Protein 7MS7 (pdb70)

Radius of gyration: 21.67 Å; Cα contacts (8 Å, |Δi|>4): 459; chains: 2; bounding box: 58×42×43 Å

Organism: Homo sapiens (NCBI:txid9606)

GO terms:
  GO:0101005 deubiquitinase activity (F, IDA)
  GO:0002841 negative regulation of T cell mediated immune response to tumor cell (P, IDA)
  GO:0005737 cytoplasm (C, IDA)
  GO:2000059 negative regulation of ubiquitin-dependent protein catabolic process (P, IDA)
  GO:0032435 negative regulation of proteasomal ubiquitin-dependent protein catabolic process (P, IDA)
  GO:0004843 cysteine-type deubiquitinase activity (F, IDA)
  GO:0043130 ubiquitin binding (F, IDA)
  GO:0004843 cysteine-type deubiquitinase activity (F, EXP)
  GO:0005634 nucleus (C, EXP)
  GO:0005764 lysosome (C, TAS)
  GO:0004197 cysteine-type endopeptidase activity (F, TAS)
  GO:0004843 cysteine-type deubiquitinase activity (F, TAS)
  GO:0005829 cytosol (C, TAS)
  GO:0016567 protein ubiquitination (P, TAS)
  GO:0016579 protein deubiquitination (P, TAS)
  GO:0005515 protein binding (F, IPI)
  GO:0032436 positive regulation of proteasomal ubiquitin-dependent protein catabolic process (P, IMP)
  GO:0071108 protein K48-linked deubiquitination (P, IMP)

Secondary structure (DSSP, 8-state):
--PBPTTTTT----SS-----SS----SSSS--SSEEEETTT--EEEPPBPTTS-B--SHHHHHHHHH---EEEETT--BTTB--EEETTTTEEEB-TTHHHHHHTTT--TT-/-PBPTTTTT-PPPSS-----SS----TTSS--SSEEEETTT--EEEPPB-TTS-B--SHHHHHHHHH---EEEETT---SS---EEETTTTEEEB-TTHHHHHHTTT-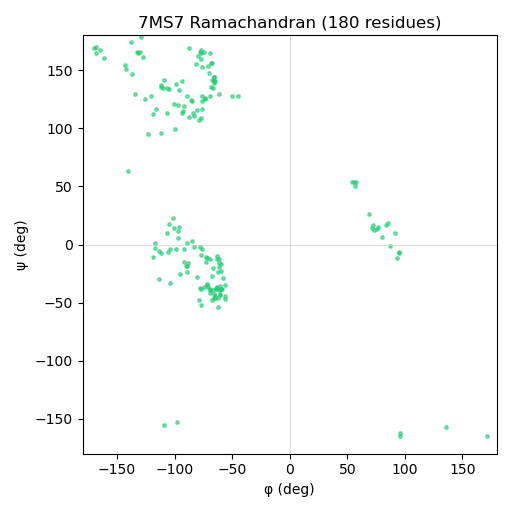-TTS--

B-factor: mean 22.74, std 9.09, range [11.48, 67.55]

Nearest PDB structures (foldseek):
  2g43-assembly1_A  TM=1.001E+00  e=5.289E-23  Homo sapiens
  7ms6-assembly1_A  TM=9.988E-01  e=3.320E-23  Homo sapiens
  3ihp-assembly2_B  TM=9.911E-01  e=6.626E-22  Homo sapiens
  6dxh-assembly1_A  TM=9.560E-01  e=4.751E-22  Homo sapiens
  2l80-assembly1_A  TM=8.294E-01  e=2.014E-14  Homo sapiens

Solvent-accessible surface area: 13090 Å² total; per-residue (Å²): 193,104,137,90,2,140,30,0,192,88,27,75,36,82,128,146,54,60,214,9,61,120,29,36,44,87,0,83,109,29,122,38,150,87,34,3,28,0,6,0,7,45,9,25,26,10,0,5,83,116,125,222,123,51,56,41,0,52,44,35,7,11,79,45,47,163,151,51,44,61,15,0,1,0,63,13,67,36,42,59,84,143,18,22,45,2,41,0,30,79,58,98,84,47,9,90,5,88,33,14,55,86,8,0,70,52,1,54,23,91,22,134,111,160,152,87,3,149,32,1,188,87,28,81,39,83,121,151,54,60,101,10,61,64,7,42,27,79,0,84,131,27,124,42,142,136,39,3,33,0,6,0,8,40,9,25,21,4,0,4,84,138,112,206,101,74,58,42,6,53,31,32,6,27,81,31,56,204,140,45,46,60,15,0,1,0,64,12,50,35,7,62,88,147,22,25,45,2,27,0,21,67,58,99,86,44,6,87,12,102,31,13,65,120,9,0,64,55,2,55,10,71,25,141,98,28,136

Foldseek 3Di:
DFAADPCQPPPAADPPAAQDDLADDAAPVDGHRAQWKQQLRHRHTHWDDQDPVRDTDDCGVVVVCVVPVSFKIFHRPQQAPVAGFIGGNVVGGTHDRPCVCVSVVSNVDRSPD/DAADPCQPVPAADPPAAQDDQADDAQPVDGDRAQWKQQLRHRHIHWFCQDPVRDGDPHGVVVVCVVPVRFKIFGAPQQAQVATFIGGRVVRDTHDRPCVCVSNVSNVDDSHRHD

InterPro domains:
  IPR001394 Peptidase C19, ubiquitin carboxyl-terminal hydrolase [PF00443] (326-853)
  IPR001607 Zinc finger, UBP-type [PF02148] (199-271)
  IPR001607 Zinc finger, UBP-type [PS50271] (175-283)
  IPR001607 Zinc finger, UBP-type [SM00290] (198-253)
  IPR009060 UBA-like superfamily [SSF46934] (710-767)
  IPR013083 Zinc finger, RING/FYVE/PHD-type [G3DSA:3.30.40.10] (1-109)
  IPR013083 Zinc finger, RING/FYVE/PHD-type [G3DSA:3.30.40.10] (110-156)
  IPR013083 Zinc finger, RING/FYVE/PHD-type [G3DSA:3.30.40.10] (163-270)
  IPR015940 Ubiquitin-associated domain [PF00627] (656-691)
  IPR015940 Ubiquitin-associated domain [PF00627] (724-759)
  IPR015940 Ubiquitin-associated domain [PS50030] (654-695)
  IPR015940 Ubiquitin-associated domain [PS50030] (722-762)
  IPR015940 Ubiquitin-associated domain [SM00165] (656-694)
  IPR015940 Ubiquitin-associated domain [SM00165] (724-761)
  IPR016652 Ubiquitinyl hydrolase [PIRSF016308] (16-856)
  IPR018200 Ubiquitin specific protease, conserved site [PS00972] (327-342)
  IPR018200 Ubiquitin specific protease, conserved site [PS00973] (801-819)
  IPR028889 Ubiquitin specific protease UPS, catalytic domain [PS50235] (326-856)
  IPR038765 Papain-like cysteine peptidase superfamily [SSF54001] (322-856)
  IPR041432 Ubiquitinyl hydrolase, variant UBP zinc finger [PF17807] (16-79)

Structure (mmCIF, N/CA/C/O backbone):
data_7MS7
#
_entry.id   7MS7
#
_cell.length_a   61.556
_cell.length_b   84.870
_cell.length_c   59.542
_cell.angle_alpha   90.000
_cell.angle_beta   98.860
_cell.angle_gamma   90.000
#
_symmetry.space_group_name_H-M   'C 1 2 1'
#
loop_
_entity.id
_entity.type
_entity.pdbx_description
1 polymer 'Ubiquitin carboxyl-terminal hydrolase 5'
2 non-polymer 'ZINC ION'
3 non-polymer N-{5-[4-(4-chlorophenyl)piperidine-1-sulfonyl]pyridine-2-carbonyl}glycine
4 non-polymer 1,2-ETHANEDIOL
5 non-polymer 'ACETATE ION'
6 water water
#
loop_
_atom_site.group_PDB
_atom_site.id
_atom_site.type_symbol
_atom_site.label_atom_id
_atom_site.label_alt_id
_atom_site.label_comp_id
_atom_site.label_asym_id
_atom_site.label_entity_id
_atom_site.label_seq_id
_atom_site.pdbx_PDB_ins_code
_atom_site.Cartn_x
_atom_site.Cartn_y
_atom_site.Cartn_z
_atom_site.occupancy
_atom_site.B_iso_or_equiv
_atom_site.auth_seq_id
_atom_site.auth_comp_id
_atom_site.auth_asym_id
_atom_site.auth_atom_id
_atom_site.pdbx_PDB_model_num
ATOM 1 N N . VAL A 1 4 ? 19.167 28.882 -19.896 1.00 42.89 173 VAL A N 1
ATOM 2 C CA . VAL A 1 4 ? 18.897 28.472 -18.468 1.00 38.14 173 VAL A CA 1
ATOM 3 C C . VAL A 1 4 ? 19.956 29.113 -17.552 1.00 30.39 173 VAL A C 1
ATOM 4 O O . VAL A 1 4 ? 21.144 29.069 -17.833 1.00 33.26 173 VAL A O 1
ATOM 8 N N A ARG A 1 5 ? 19.503 29.629 -16.416 0.50 25.36 174 ARG A N 1
ATOM 9 N N B ARG A 1 5 ? 19.502 29.726 -16.462 0.50 28.06 174 ARG A N 1
ATOM 10 C CA A ARG A 1 5 ? 20.352 30.453 -15.527 0.50 21.14 174 ARG A CA 1
ATOM 11 C CA B ARG A 1 5 ? 20.394 30.476 -15.544 0.50 24.58 174 ARG A CA 1
ATOM 12 C C A ARG A 1 5 ? 20.649 29.703 -14.230 0.50 21.30 174 ARG A C 1
ATOM 13 C C B ARG A 1 5 ? 20.707 29.632 -14.320 0.50 23.34 174 ARG A C 1
ATOM 14 O O A ARG A 1 5 ? 19.775 28.967 -13.706 0.50 21.77 174 ARG A O 1
ATOM 15 O O B ARG A 1 5 ? 19.888 28.788 -13.949 0.50 25.04 174 ARG A O 1
ATOM 30 N N . GLN A 1 6 ? 21.830 29.904 -13.689 1.00 19.40 175 GLN A N 1
ATOM 31 C CA . GLN A 1 6 ? 22.275 29.223 -12.502 1.00 20.07 175 GLN A CA 1
ATOM 32 C C . GLN A 1 6 ? 21.680 29.867 -11.258 1.00 18.51 175 GLN A C 1
ATOM 33 O O . GLN A 1 6 ? 21.359 31.074 -11.258 1.00 18.83 175 GLN A O 1
ATOM 39 N N . VAL A 1 7 ? 21.520 29.084 -10.212 1.00 19.04 176 VAL A N 1
ATOM 40 C CA . VAL A 1 7 ? 21.035 29.547 -8.917 1.00 19.03 176 VAL A CA 1
ATOM 41 C C . VAL A 1 7 ? 22.024 30.588 -8.373 1.00 17.83 176 VAL A C 1
ATOM 42 O O . VAL A 1 7 ? 23.254 30.330 -8.247 1.00 18.47 176 VAL A O 1
ATOM 46 N N . SER A 1 8 ? 21.519 31.763 -7.958 1.00 17.27 177 SER A N 1
ATOM 47 C CA . SER A 1 8 ? 22.370 32.745 -7.259 1.00 17.61 177 SER A CA 1
ATOM 48 C C . SER A 1 8 ? 22.831 32.214 -5.911 1.00 18.37 177 SER A C 1
ATOM 49 O O . SER A 1 8 ? 21.982 31.741 -5.162 1.00 18.42 177 SER A O 1
ATOM 52 N N . LYS A 1 9 ? 24.085 32.456 -5.561 1.00 18.60 178 LYS A N 1
ATOM 53 C CA . LYS A 1 9 ? 24.582 32.155 -4.220 1.00 19.76 178 LYS A CA 1
ATOM 54 C C . LYS A 1 9 ? 23.828 32.945 -3.149 1.00 19.63 178 LYS A C 1
ATOM 55 O O . LYS A 1 9 ? 23.889 32.580 -1.967 1.00 21.88 178 LYS A O 1
ATOM 61 N N . HIS A 1 10 ? 23.139 34.040 -3.524 1.00 18.52 179 HIS A N 1
ATOM 62 C CA . HIS A 1 10 ? 22.477 34.944 -2.554 1.00 19.65 179 HIS A CA 1
ATOM 63 C C . HIS A 1 10 ? 21.039 34.522 -2.312 1.00 19.66 179 HIS A C 1
ATOM 64 O O . HIS A 1 10 ? 20.415 35.071 -1.394 1.00 22.18 179 HIS A O 1
ATOM 71 N N . ALA A 1 11 ? 20.458 33.668 -3.143 1.00 19.84 180 ALA A N 1
ATOM 72 C CA . ALA A 1 11 ? 18.983 33.516 -3.208 1.00 21.87 180 ALA A CA 1
ATOM 73 C C . ALA A 1 11 ? 18.447 32.942 -1.894 1.00 23.84 180 ALA A C 1
ATOM 74 O O . ALA A 1 11 ? 17.458 33.462 -1.387 1.00 26.76 180 ALA A O 1
ATOM 76 N N . PHE A 1 12 ? 19.071 31.898 -1.348 1.00 23.79 181 PHE A N 1
ATOM 77 C CA . PHE A 1 12 ? 18.487 31.208 -0.171 1.00 26.94 181 PHE A CA 1
ATOM 78 C C . PHE A 1 12 ? 18.454 32.162 1.021 1.00 26.86 181 PHE A C 1
ATOM 79 O O . PHE A 1 12 ? 17.389 32.225 1.680 1.00 33.22 181 PHE A O 1
ATOM 87 N N . SER A 1 13 ? 19.535 32.888 1.284 1.00 25.11 182 SER A N 1
ATOM 88 C CA . SER A 1 13 ? 19.724 33.604 2.561 1.00 27.45 182 SER A CA 1
ATOM 89 C C . SER A 1 13 ? 19.537 35.110 2.379 1.00 26.14 182 SER A C 1
ATOM 90 O O . SER A 1 13 ? 19.799 35.851 3.317 1.00 27.57 182 SER A O 1
ATOM 93 N N . LEU A 1 14 ? 19.054 35.555 1.220 1.00 24.06 183 LEU A N 1
ATOM 94 C CA . LEU A 1 14 ? 18.874 37.008 0.981 1.00 21.97 183 LEU A CA 1
ATOM 95 C C . LEU A 1 14 ? 18.102 37.659 2.134 1.00 22.64 183 LEU A C 1
ATOM 96 O O . LEU A 1 14 ? 16.996 37.201 2.445 1.00 25.74 183 LEU A O 1
ATOM 101 N N . LYS A 1 15 ? 18.676 38.721 2.670 1.00 24.92 184 LYS A N 1
ATOM 102 C CA . LYS A 1 15 ? 18.035 39.539 3.729 1.00 28.29 184 LYS A CA 1
ATOM 103 C C . LYS A 1 15 ? 17.273 40.664 3.020 1.00 25.47 184 LYS A C 1
ATOM 104 O O . LYS A 1 15 ? 17.797 41.343 2.128 1.00 35.22 184 LYS A O 1
ATOM 106 N N . GLN A 1 16 ? 15.973 40.671 3.237 1.00 19.58 185 GLN A N 1
ATOM 107 C CA . GLN A 1 16 ? 15.113 41.765 2.736 1.00 17.16 185 GLN A CA 1
ATOM 108 C C . GLN A 1 16 ? 14.752 42.648 3.919 1.00 18.04 185 GLN A C 1
ATOM 109 O O . GLN A 1 16 ? 14.461 42.111 5.032 1.00 21.45 185 GLN A O 1
ATOM 115 N N . LEU A 1 17 ? 14.864 43.937 3.726 1.00 16.31 186 LEU A N 1
ATOM 116 C CA . LEU A 1 17 ? 14.706 44.938 4.824 1.00 14.73 186 LEU A CA 1
ATOM 117 C C . LEU A 1 17 ? 13.250 45.001 5.265 1.00 16.13 186 LEU A C 1
ATOM 118 O O . LEU A 1 17 ? 12.326 44.802 4.465 1.00 17.97 186 LEU A O 1
ATOM 123 N N . ASP A 1 18 ? 13.030 45.265 6.538 1.00 16.70 187 ASP A N 1
ATOM 124 C CA . ASP A 1 18 ? 11.669 45.489 7.042 1.00 16.71 187 ASP A CA 1
ATOM 125 C C . ASP A 1 18 ? 11.076 46.820 6.514 1.00 16.58 187 ASP A C 1
ATOM 126 O O . ASP A 1 18 ? 11.729 47.669 5.900 1.00 16.20 187 ASP A O 1
ATOM 131 N N . ASN A 1 19 ? 9.769 46.935 6.665 1.00 15.58 188 ASN A N 1
ATOM 132 C CA . ASN A 1 19 ? 8.920 48.051 6.222 1.00 15.77 188 ASN A CA 1
ATOM 133 C C . ASN A 1 19 ? 9.048 48.297 4.715 1.00 16.72 188 ASN A C 1
ATOM 134 O O . ASN A 1 19 ? 9.184 49.442 4.313 1.00 18.20 188 ASN A O 1
ATOM 139 N N . PRO A 1 20 ? 8.918 47.242 3.884 1.00 17.01 189 PRO A N 1
ATOM 140 C CA . PRO A 1 20 ? 8.970 47.435 2.427 1.00 17.58 189 PRO A CA 1
ATOM 141 C C . PRO A 1 20 ? 7.755 48.211 1.927 1.00 19.28 189 PRO A C 1
ATOM 142 O O . PRO A 1 20 ? 6.661 48.192 2.510 1.00 19.28 189 PRO A O 1
ATOM 146 N N . ALA A 1 21 ? 7.954 48.848 0.771 1.00 19.31 190 ALA A N 1
ATOM 147 C CA . ALA A 1 21 ? 6.869 49.474 0.003 1.00 19.90 190 ALA A CA 1
ATOM 148 C C . ALA A 1 21 ? 6.003 48.372 -0.611 1.00 17.75 190 ALA A C 1
ATO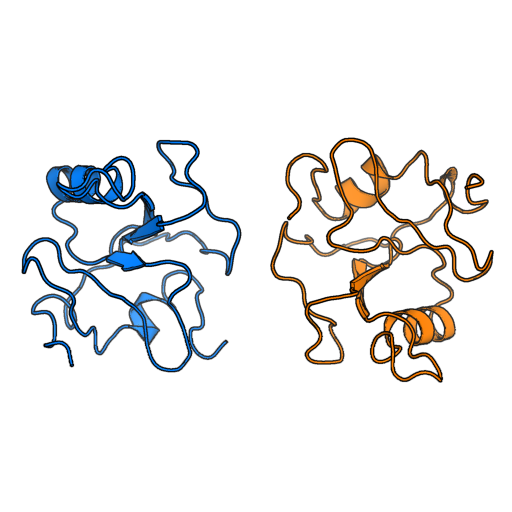M 149 O O . ALA A 1 21 ? 6.461 47.239 -0.865 1.00 19.64 190 ALA A O 1
ATOM 151 N N . ARG A 1 22 ? 4.734 48.720 -0.855 1.00 19.44 191 ARG A N 1
ATOM 152 C CA . ARG A 1 22 ? 3.875 47.934 -1.742 1.00 20.15 191 ARG A CA 1
ATOM 153 C C . ARG A 1 22 ? 4.173 48.386 -3.167 1.00 18.76 191 ARG A C 1
ATOM 154 O O . ARG A 1 22 ? 3.907 49.532 -3.526 1.00 20.85 191 ARG A O 1
ATOM 162 N N . ILE A 1 23 ? 4.803 47.511 -3.930 1.00 16.60 192 ILE A N 1
ATOM 163 C CA . ILE A 1 23 ? 5.244 47.792 -5.325 1.00 16.28 192 ILE A CA 1
ATOM 164 C C . ILE A 1 23 ? 4.053 47.509 -6.226 1.00 16.46 192 ILE A C 1
ATOM 165 O O . ILE A 1 23 ? 3.540 46.367 -6.232 1.00 17.47 192 ILE A O 1
ATOM 170 N N . PRO A 1 24 ? 3.618 48.500 -7.039 1.00 17.29 193 PRO A N 1
ATOM 171 C CA . PRO A 1 24 ? 2.434 48.259 -7.873 1.00 18.30 193 PRO A CA 1
ATOM 172 C C . PRO A 1 24 ? 2.741 47.393 -9.087 1.00 19.15 193 PRO A C 1
ATOM 173 O O . PRO A 1 24 ? 3.906 47.096 -9.404 1.00 17.28 193 PRO A O 1
ATOM 177 N N . PRO A 1 25 ? 1.699 46.891 -9.782 1.00 19.34 194 PRO A N 1
ATOM 178 C CA . PRO A 1 25 ? 1.897 46.036 -10.946 1.00 20.69 194 PRO A CA 1
ATOM 179 C C . PRO A 1 25 ? 2.327 46.744 -12.230 1.00 19.41 194 PRO A C 1
ATOM 180 O O . PRO A 1 25 ? 2.626 46.104 -13.225 1.00 22.50 194 PRO A O 1
ATOM 184 N N . CYS A 1 26 ? 2.399 48.054 -12.199 1.00 20.12 195 CYS A N 1
ATOM 185 C CA . CYS A 1 26 ? 2.715 48.885 -13.362 1.00 21.62 195 CYS A CA 1
ATOM 186 C C . CYS A 1 26 ? 2.947 50.322 -12.932 1.00 16.73 195 CYS A C 1
ATOM 187 O O . CYS A 1 26 ? 2.611 50.638 -11.787 1.00 19.88 195 CYS A O 1
ATOM 190 N N . GLY A 1 27 ? 3.457 51.151 -13.838 1.00 18.70 196 GLY A N 1
ATOM 191 C CA . GLY A 1 27 ? 3.454 52.607 -13.655 1.00 18.64 196 GLY A CA 1
ATOM 192 C C . GLY A 1 27 ? 4.671 53.228 -12.990 1.00 19.56 196 GLY A C 1
ATOM 193 O O . GLY A 1 27 ? 4.605 54.375 -12.566 1.00 22.46 196 GLY A O 1
ATOM 194 N N . TRP A 1 28 ? 5.723 52.453 -12.814 1.00 20.37 197 TRP A N 1
ATOM 195 C CA . TRP A 1 28 ? 6.889 52.847 -12.007 1.00 18.81 197 TRP A CA 1
ATOM 196 C C . TRP A 1 28 ? 7.693 53.911 -12.723 1.00 18.21 197 TRP A C 1
ATOM 197 O O . TRP A 1 28 ? 7.633 54.053 -13.968 1.00 19.56 197 TRP A O 1
ATOM 208 N N A LYS A 1 29 ? 8.540 54.538 -11.935 0.50 18.61 198 LYS A N 1
ATOM 209 N N B LYS A 1 29 ? 8.513 54.610 -11.968 0.50 19.33 198 LYS A N 1
ATOM 210 C CA A LYS A 1 29 ? 9.527 55.526 -12.400 0.50 18.07 198 LYS A CA 1
ATOM 211 C CA B LYS A 1 29 ? 9.581 55.440 -12.558 0.50 18.87 198 LYS A CA 1
ATOM 212 C C A LYS A 1 29 ? 10.859 55.239 -11.683 0.50 17.69 198 LYS A C 1
ATOM 213 C C B LYS A 1 29 ? 10.853 55.204 -11.733 0.50 18.20 198 LYS A C 1
ATOM 214 O O A LYS A 1 29 ? 10.833 54.892 -10.482 0.50 18.44 198 LYS A O 1
ATOM 215 O O B LYS A 1 29 ? 10.778 54.845 -10.541 0.50 18.84 198 LYS A O 1
ATOM 226 N N . CYS A 1 30 ? 11.997 55.473 -12.351 1.00 17.13 199 CYS A N 1
ATOM 227 C CA . CYS A 1 30 ? 13.278 55.533 -11.641 1.00 17.72 199 CYS A CA 1
ATOM 228 C C . CYS A 1 30 ? 13.215 56.579 -10.529 1.00 18.10 199 CYS A C 1
ATOM 229 O O . CYS A 1 30 ? 12.673 57.688 -10.853 1.00 20.67 199 CYS A O 1
ATOM 232 N N . SER A 1 31 ? 13.637 56.279 -9.313 1.00 16.79 200 SER A N 1
ATOM 233 C CA . SER A 1 31 ? 13.522 57.302 -8.238 1.00 19.18 200 SER A CA 1
ATOM 234 C C . SER A 1 31 ? 14.554 58.408 -8.459 1.00 23.38 200 SER A C 1
ATOM 235 O O . SER A 1 31 ? 14.389 59.474 -7.815 1.00 25.75 200 SER A O 1
ATOM 238 N N . LYS A 1 32 ? 15.514 58.242 -9.364 1.00 21.19 201 LYS A N 1
ATOM 239 C CA . LYS A 1 32 ? 16.578 59.260 -9.596 1.00 22.13 201 LYS A CA 1
ATOM 240 C C . LYS A 1 32 ? 16.508 59.958 -10.947 1.00 22.30 201 LYS A C 1
ATOM 241 O O . LYS A 1 32 ? 17.340 60.908 -11.202 1.00 27.24 201 LYS A O 1
ATOM 245 N N . CYS A 1 33 ? 15.660 59.563 -11.872 1.00 20.44 202 CYS A N 1
ATOM 246 C CA . CYS A 1 33 ? 15.511 60.223 -13.192 1.00 21.11 202 CYS A CA 1
ATOM 247 C C . CYS A 1 33 ? 14.113 59.970 -13.772 1.00 23.38 202 CYS A C 1
ATOM 248 O O . CYS A 1 33 ? 13.303 59.351 -13.135 1.00 24.49 202 CYS A O 1
ATOM 251 N N A ASP A 1 34 ? 13.822 60.436 -14.973 0.50 24.13 203 ASP A N 1
ATOM 252 N N B ASP A 1 34 ? 13.886 60.438 -14.993 0.50 23.99 203 ASP A N 1
ATOM 253 C CA A ASP A 1 34 ? 12.425 60.366 -15.475 0.50 25.93 203 ASP A CA 1
ATOM 254 C CA B ASP A 1 34 ? 12.547 60.442 -15.635 0.50 25.86 203 ASP A CA 1
ATOM 255 C C A ASP A 1 34 ? 12.234 59.092 -16.316 0.50 25.64 203 ASP A C 1
ATOM 256 C C B ASP A 1 34 ? 12.193 59.058 -16.183 0.50 26.14 203 ASP A C 1
ATOM 257 O O A ASP A 1 34 ? 11.199 58.949 -16.990 0.50 24.43 203 ASP A O 1
ATOM 258 O O B ASP A 1 34 ? 11.032 58.861 -16.549 0.50 26.29 203 ASP A O 1
ATOM 267 N N . MET A 1 35 ? 13.134 58.111 -16.223 1.00 23.63 204 MET A N 1
ATOM 268 C CA . MET A 1 35 ? 12.886 56.849 -16.944 1.00 22.43 204 MET A CA 1
ATOM 269 C C . MET A 1 35 ? 11.667 56.091 -16.401 1.00 20.80 204 MET A C 1
ATOM 270 O O . MET A 1 35 ? 11.510 55.920 -15.185 1.00 20.34 204 MET A O 1
ATOM 275 N N . ARG A 1 36 ? 10.842 55.629 -17.333 1.00 20.38 205 ARG A N 1
ATOM 276 C CA . ARG A 1 36 ? 9.608 54.847 -17.026 1.00 22.55 205 ARG A CA 1
ATOM 277 C C . ARG A 1 36 ? 9.690 53.442 -17.611 1.00 22.99 205 ARG A C 1
ATOM 278 O O . ARG A 1 36 ? 8.694 52.685 -17.524 1.00 26.54 205 ARG A O 1
ATOM 286 N N . GLU A 1 37 ? 10.794 53.107 -18.261 1.00 21.77 206 GLU A N 1
ATOM 287 C CA . GLU A 1 37 ? 11.069 51.769 -18.796 1.00 20.18 206 GLU A CA 1
ATOM 288 C C . GLU A 1 37 ? 12.467 51.340 -18.332 1.00 18.84 206 GLU A C 1
ATOM 289 O O . GLU A 1 37 ? 13.235 52.194 -17.832 1.00 19.47 206 GLU A O 1
ATOM 292 N N . ASN A 1 38 ? 12.739 50.058 -18.474 1.00 17.96 207 ASN A N 1
ATOM 293 C CA . ASN A 1 38 ? 14.064 49.477 -18.105 1.00 17.73 207 ASN A CA 1
ATOM 294 C C . ASN A 1 38 ? 14.403 49.780 -16.643 1.00 16.27 207 ASN A C 1
ATOM 295 O O . ASN A 1 38 ? 15.457 50.339 -16.302 1.00 16.69 207 ASN A O 1
ATOM 300 N N . LEU A 1 39 ? 13.460 49.404 -15.796 1.00 15.29 208 LEU A N 1
ATOM 301 C CA . LEU A 1 39 ? 13.534 49.660 -14.335 1.00 14.63 208 LEU A CA 1
ATOM 302 C C . LEU A 1 39 ? 13.698 48.378 -13.563 1.00 15.69 208 LEU A C 1
ATOM 303 O O . LEU A 1 39 ? 13.120 47.325 -13.919 1.00 15.90 208 LEU A O 1
ATOM 308 N N . TRP A 1 40 ? 14.576 48.425 -12.571 1.00 13.65 209 TRP A N 1
ATOM 309 C CA . TRP A 1 40 ? 15.009 47.269 -11.776 1.00 12.27 209 TRP A CA 1
ATOM 310 C C . TRP A 1 40 ? 14.685 47.500 -10.297 1.00 13.25 209 TRP A C 1
ATOM 311 O O . TRP A 1 40 ? 15.023 48.568 -9.742 1.00 13.41 209 TRP A O 1
ATOM 322 N N . LEU A 1 41 ? 14.004 46.505 -9.736 1.00 12.17 210 LEU A N 1
ATOM 323 C CA . LEU A 1 41 ? 13.627 46.461 -8.326 1.00 12.47 210 LEU A CA 1
ATOM 324 C C . LEU A 1 41 ? 14.689 45.720 -7.554 1.00 13.15 210 LEU A C 1
ATOM 325 O O . LEU A 1 41 ? 14.883 44.514 -7.772 1.00 13.56 210 LEU A O 1
ATOM 330 N N . ASN A 1 42 ? 15.383 46.411 -6.648 1.00 13.48 211 ASN A N 1
ATOM 331 C CA . ASN A 1 42 ? 16.383 45.721 -5.826 1.00 13.69 211 ASN A CA 1
ATOM 332 C C . ASN A 1 42 ? 15.642 44.872 -4.777 1.00 13.37 211 ASN A C 1
ATOM 333 O O . ASN A 1 42 ? 14.801 45.420 -4.035 1.00 14.00 211 ASN A O 1
ATOM 338 N N . LEU A 1 43 ? 15.910 43.587 -4.713 1.00 13.30 212 LEU A N 1
ATOM 339 C CA . LEU A 1 43 ? 15.133 42.689 -3.827 1.00 13.83 212 LEU A CA 1
ATOM 340 C C . LEU A 1 43 ? 15.472 42.906 -2.366 1.00 15.74 212 LEU A C 1
ATOM 341 O O . LEU A 1 43 ? 14.698 42.410 -1.548 1.00 15.84 212 LEU A O 1
ATOM 346 N N . THR A 1 44 ? 16.570 43.592 -2.035 1.00 13.74 213 THR A N 1
ATOM 347 C CA . THR A 1 44 ? 16.832 43.867 -0.606 1.00 14.62 213 THR A CA 1
ATOM 348 C C . THR A 1 44 ? 15.957 45.000 -0.122 1.00 15.37 213 THR A C 1
ATOM 349 O O . THR A 1 44 ? 15.365 44.857 0.964 1.00 16.45 213 THR A O 1
ATOM 353 N N . ASP A 1 45 ? 15.949 46.125 -0.797 1.00 14.57 214 ASP A N 1
ATOM 354 C CA . ASP A 1 45 ? 15.389 47.390 -0.247 1.00 15.42 214 ASP A CA 1
ATOM 355 C C . ASP A 1 45 ? 14.188 47.921 -1.041 1.00 15.51 214 ASP A C 1
ATOM 356 O O . ASP A 1 45 ? 13.605 48.928 -0.597 1.00 18.01 214 ASP A O 1
ATOM 361 N N . GLY A 1 46 ? 13.803 47.289 -2.136 1.00 15.10 215 GLY A N 1
ATOM 362 C CA . GLY A 1 46 ? 12.626 47.696 -2.897 1.00 15.37 215 GLY A CA 1
ATOM 363 C C . GLY A 1 46 ? 12.875 48.995 -3.652 1.00 14.43 215 GLY A C 1
ATOM 364 O O . GLY A 1 46 ? 11.913 49.556 -4.189 1.00 16.58 215 GLY A O 1
ATOM 365 N N . SER A 1 47 ? 14.136 49.420 -3.829 1.00 14.07 216 SER A N 1
ATOM 366 C CA . SER A 1 47 ? 14.440 50.601 -4.665 1.00 14.16 216 SER A CA 1
ATOM 367 C C . SER A 1 47 ? 14.080 50.270 -6.117 1.00 13.77 216 SER A C 1
ATOM 368 O O . SER A 1 47 ? 14.305 49.126 -6.519 1.00 14.81 216 SER A O 1
ATOM 371 N N . ILE A 1 48 ? 13.577 51.256 -6.871 1.00 13.63 217 ILE A N 1
ATOM 372 C CA . ILE A 1 48 ? 13.241 51.123 -8.297 1.00 13.45 217 ILE A CA 1
ATOM 373 C C . ILE A 1 48 ? 14.122 52.112 -9.025 1.00 14.02 217 ILE A C 1
ATOM 374 O O . ILE A 1 48 ? 13.978 53.336 -8.853 1.00 14.39 217 ILE A O 1
ATOM 379 N N . LEU A 1 49 ? 15.063 51.598 -9.816 1.00 13.47 218 LEU A N 1
ATOM 380 C CA . LEU A 1 49 ? 16.118 52.415 -10.437 1.00 12.98 218 LEU A CA 1
ATOM 381 C C . LEU A 1 49 ? 16.395 51.900 -11.827 1.00 13.11 218 LEU A C 1
ATOM 382 O O . LEU A 1 49 ? 16.266 50.698 -12.112 1.00 13.80 218 LEU A O 1
ATOM 387 N N . CYS A 1 50 ? 16.817 52.779 -12.701 1.00 13.95 219 CYS A N 1
ATOM 388 C CA . CYS A 1 50 ? 16.979 52.389 -14.094 1.00 15.24 219 CYS A CA 1
ATOM 389 C C . CYS A 1 50 ? 18.246 51.556 -14.375 1.00 15.12 219 CYS A C 1
ATOM 390 O O . CYS A 1 50 ? 19.237 51.590 -13.652 1.00 14.26 219 CYS A O 1
ATOM 393 N N . GLY A 1 51 ? 18.156 50.867 -15.492 1.00 14.85 220 GLY A N 1
ATOM 394 C CA . GLY A 1 51 ? 19.183 49.956 -15.970 1.00 15.40 220 GLY A CA 1
ATOM 395 C C . GLY A 1 51 ? 20.419 50.631 -16.509 1.00 14.95 220 GLY A C 1
ATOM 396 O O . GLY A 1 51 ? 20.503 51.879 -16.696 1.00 16.15 220 GLY A O 1
ATOM 397 N N A ARG A 1 52 ? 21.449 49.837 -16.700 0.50 16.13 221 ARG A N 1
ATOM 398 N N B ARG A 1 52 ? 21.445 49.826 -16.732 0.50 18.08 221 ARG A N 1
ATOM 399 C CA A ARG A 1 52 ? 22.763 50.403 -17.051 0.50 15.81 221 ARG A CA 1
ATOM 400 C CA B ARG A 1 52 ? 22.783 50.374 -17.039 0.50 18.82 221 ARG A CA 1
ATOM 401 C C A ARG A 1 52 ? 22.812 50.825 -18.528 0.50 15.42 221 ARG A C 1
ATOM 402 C C B ARG A 1 52 ? 22.850 50.783 -18.520 0.50 17.16 221 ARG A C 1
ATOM 403 O O A ARG A 1 52 ? 22.001 50.387 -19.381 0.50 16.06 221 ARG A O 1
ATOM 404 O O B ARG A 1 52 ? 22.037 50.334 -19.360 0.50 18.17 221 ARG A O 1
ATOM 419 N N . ARG A 1 53 ? 23.769 51.707 -18.769 1.00 16.94 222 ARG A N 1
ATOM 420 C CA . ARG A 1 53 ? 24.147 52.116 -20.125 1.00 16.90 222 ARG A CA 1
ATOM 421 C C . ARG A 1 53 ? 25.122 51.060 -20.629 1.00 15.38 222 ARG A C 1
ATOM 422 O O . ARG A 1 53 ? 26.198 50.920 -20.060 1.00 15.39 222 ARG A O 1
ATOM 430 N N . TYR A 1 54 ? 24.785 50.323 -21.683 1.00 14.14 223 TYR A N 1
ATOM 431 C CA . TYR A 1 54 ? 25.692 49.357 -22.342 1.00 14.43 223 TYR A CA 1
ATOM 432 C C . TYR A 1 54 ? 26.687 50.122 -23.220 1.00 15.08 223 TYR A C 1
ATOM 433 O O . TYR A 1 54 ? 26.463 51.306 -23.576 1.00 15.46 223 TYR A O 1
ATOM 442 N N . PHE A 1 55 ? 27.738 49.410 -23.613 1.00 15.85 224 PHE A N 1
ATOM 443 C CA . PHE A 1 55 ? 28.826 50.072 -24.365 1.00 15.43 224 PHE A CA 1
ATOM 444 C C . PHE A 1 55 ? 28.391 50.414 -25.787 1.00 17.10 224 PHE A C 1
ATOM 445 O O . PHE A 1 55 ? 29.029 51.284 -26.392 1.00 20.80 224 PHE A O 1
ATOM 453 N N . ASP A 1 56 ? 27.265 49.912 -26.281 1.00 16.00 225 ASP A N 1
ATOM 454 C CA . ASP A 1 56 ? 26.676 50.317 -27.578 1.00 17.21 225 ASP A CA 1
ATOM 455 C C . ASP A 1 56 ? 25.833 51.592 -27.437 1.00 18.97 225 ASP A C 1
ATOM 456 O O . ASP A 1 56 ? 25.344 52.075 -28.500 1.00 20.95 225 ASP A O 1
ATOM 461 N N . GLY A 1 57 ? 25.687 52.150 -26.229 1.00 18.18 226 GLY A N 1
ATOM 462 C CA . GLY A 1 57 ? 24.932 53.371 -25.945 1.00 18.71 226 GLY A CA 1
ATOM 463 C C . GLY A 1 57 ? 23.455 53.113 -25.687 1.00 18.60 226 GLY A C 1
ATOM 464 O O . GLY A 1 57 ? 22.736 54.073 -25.370 1.00 21.62 226 GLY A O 1
ATOM 465 N N . SER A 1 58 ? 23.025 51.875 -25.765 1.00 17.54 227 SER A N 1
ATOM 466 C CA . SER A 1 58 ? 21.644 51.484 -25.399 1.00 18.31 227 SER A CA 1
ATOM 467 C C . SER A 1 58 ? 21.539 51.416 -23.877 1.00 16.69 227 SER A C 1
ATOM 468 O O . SER A 1 58 ? 22.552 51.381 -23.183 1.00 17.76 227 SER A O 1
ATOM 471 N N . GLY A 1 59 ? 20.336 51.362 -23.372 1.00 18.76 228 GLY A N 1
ATOM 472 C CA . GLY A 1 59 ? 20.053 51.199 -21.937 1.00 17.77 228 GLY A CA 1
ATOM 473 C C . GLY A 1 59 ? 19.815 52.501 -21.225 1.00 19.41 228 GLY A C 1
ATOM 474 O O . GLY A 1 59 ? 19.485 53.519 -21.831 1.00 21.79 228 GLY A O 1
ATOM 475 N N . GLY A 1 60 ? 19.880 52.422 -19.904 1.00 16.82 229 GLY A N 1
ATOM 476 C CA . GLY A 1 60 ? 19.427 53.493 -19.029 1.00 17.26 229 GLY A CA 1
ATOM 477 C C . GLY A 1 60 ? 20.505 54.409 -18.511 1.00 18.23 229 GLY A C 1
ATOM 478 O O . GLY A 1 60 ? 21.619 54.546 -19.132 1.00 19.24 229 GLY A O 1
ATOM 479 N N . ASN A 1 61 ? 20.291 55.007 -17.350 1.00 17.05 230 ASN A N 1
ATOM 480 C CA . ASN A 1 61 ? 21.213 56.003 -16.728 1.00 18.47 230 ASN A CA 1
ATOM 481 C C . ASN A 1 61 ? 22.005 55.433 -15.558 1.00 16.28 230 ASN A C 1
ATOM 482 O O . ASN A 1 61 ? 22.526 56.232 -14.761 1.00 20.07 230 ASN A O 1
ATOM 487 N N . ASN A 1 62 ? 22.093 54.078 -15.416 1.00 16.34 231 ASN A N 1
ATOM 488 C CA . ASN A 1 62 ? 23.023 53.429 -14.464 1.00 16.06 231 ASN A CA 1
ATOM 489 C C . ASN A 1 62 ? 22.605 53.552 -12.991 1.00 15.95 231 ASN A C 1
ATOM 490 O O . ASN A 1 62 ? 23.387 53.332 -12.099 1.00 16.01 231 ASN A O 1
ATOM 495 N N . HIS A 1 63 ? 21.376 53.969 -12.715 1.00 16.26 232 HIS A N 1
ATOM 496 C CA . HIS A 1 63 ? 21.007 54.299 -11.317 1.00 15.90 232 HIS A CA 1
ATOM 497 C C . HIS A 1 63 ? 20.958 53.009 -10.465 1.00 14.30 232 HIS A C 1
ATOM 498 O O . HIS A 1 63 ? 21.411 53.003 -9.294 1.00 14.76 232 HIS A O 1
ATOM 505 N N . ALA A 1 64 ? 20.477 51.907 -11.018 1.00 14.07 233 ALA A N 1
ATOM 506 C CA . ALA A 1 64 ? 20.434 50.640 -10.265 1.00 13.82 233 ALA A CA 1
ATOM 507 C C . ALA A 1 64 ? 21.851 50.128 -9.922 1.00 13.25 233 ALA A C 1
ATOM 508 O O . ALA A 1 64 ? 22.099 49.738 -8.770 1.00 13.55 233 ALA A O 1
ATOM 510 N N . VAL A 1 65 ? 22.751 50.182 -10.916 1.00 14.92 234 VAL A N 1
ATOM 511 C CA . VAL A 1 65 ? 24.131 49.653 -10.676 1.00 14.83 234 VAL A CA 1
ATOM 512 C C . VAL A 1 65 ? 24.888 50.603 -9.717 1.00 14.47 234 VAL A C 1
ATOM 513 O O . VAL A 1 65 ? 25.615 50.176 -8.822 1.00 15.58 234 VAL A O 1
ATOM 517 N N . GLU A 1 66 ? 24.655 51.919 -9.854 1.00 14.96 235 GLU A N 1
ATOM 518 C CA . GLU A 1 66 ? 25.262 52.891 -8.920 1.00 16.35 235 GLU A CA 1
ATOM 519 C C . GLU A 1 66 ? 24.767 52.603 -7.513 1.00 15.71 235 GLU A C 1
ATOM 520 O O . GLU A 1 66 ? 25.548 52.676 -6.511 1.00 17.64 235 GLU A O 1
ATOM 526 N N . HIS A 1 67 ? 23.474 52.252 -7.360 1.00 14.51 236 HIS A N 1
ATOM 527 C CA . HIS A 1 67 ? 22.966 51.930 -6.011 1.00 15.33 236 HIS A CA 1
ATOM 528 C C . HIS A 1 67 ? 23.608 50.641 -5.472 1.00 14.87 236 HIS A C 1
ATOM 529 O O . HIS A 1 67 ? 23.849 50.527 -4.283 1.00 15.90 236 HIS A O 1
ATOM 536 N N . TYR A 1 68 ? 23.809 49.641 -6.306 1.00 15.00 237 TYR A N 1
ATOM 537 C CA . TYR A 1 68 ? 24.564 48.440 -5.898 1.00 14.78 237 TYR A CA 1
ATOM 538 C C . TYR A 1 68 ? 25.961 48.825 -5.403 1.00 14.60 237 TYR A C 1
ATOM 539 O O . TYR A 1 68 ? 26.379 48.310 -4.361 1.00 16.07 237 TYR A O 1
ATOM 548 N N . ARG A 1 69 ? 26.615 49.709 -6.119 1.00 15.80 238 ARG A N 1
ATOM 549 C CA . ARG A 1 69 ? 28.020 50.072 -5.722 1.00 15.14 238 ARG A CA 1
ATOM 550 C C . ARG A 1 69 ? 27.976 50.663 -4.308 1.00 18.01 238 ARG A C 1
ATOM 551 O O . ARG A 1 69 ? 28.936 50.457 -3.546 1.00 21.64 238 ARG A O 1
ATOM 559 N N . GLU A 1 70 ? 26.910 51.410 -3.994 1.00 17.44 239 GLU A N 1
ATOM 560 C CA . GLU A 1 70 ? 26.817 52.087 -2.685 1.00 19.84 239 GLU A CA 1
ATOM 561 C C . GLU A 1 70 ? 26.353 51.160 -1.585 1.00 20.66 239 GLU A C 1
ATOM 562 O O . GLU A 1 70 ? 26.643 51.441 -0.413 1.00 23.79 239 GLU A O 1
ATOM 568 N N . THR A 1 71 ? 25.577 50.099 -1.839 1.00 17.00 240 THR A N 1
ATOM 569 C CA . THR A 1 71 ? 24.909 49.290 -0.790 1.00 16.95 240 THR A CA 1
ATOM 570 C C . THR A 1 71 ? 25.441 47.865 -0.695 1.00 15.45 240 THR A C 1
ATOM 571 O O . THR A 1 71 ? 25.283 47.199 0.326 1.00 18.64 240 THR A O 1
ATOM 575 N N . GLY A 1 72 ? 25.921 47.317 -1.831 1.00 15.71 241 GLY A N 1
ATOM 576 C CA . GLY A 1 72 ? 26.222 45.891 -1.970 1.00 16.37 241 GLY A CA 1
ATOM 577 C C . GLY A 1 72 ? 25.026 44.981 -2.027 1.00 17.70 241 GLY A C 1
ATOM 578 O O . GLY A 1 72 ? 25.221 43.810 -2.059 1.00 20.06 241 GLY A O 1
ATOM 579 N N . TYR A 1 73 ? 23.832 45.500 -2.238 1.00 16.28 242 TYR A N 1
ATOM 580 C CA . TYR A 1 73 ? 22.595 44.698 -2.329 1.00 15.54 242 TYR A CA 1
ATOM 581 C C . TYR A 1 73 ? 22.505 44.066 -3.716 1.00 14.57 242 TYR A C 1
ATOM 582 O O . TYR A 1 73 ? 22.384 44.806 -4.698 1.00 14.98 242 TYR A O 1
ATOM 591 N N . PRO A 1 74 ? 22.729 42.722 -3.835 1.00 15.23 243 PRO A N 1
ATOM 592 C CA . PRO A 1 74 ? 23.194 42.197 -5.121 1.00 15.73 243 PRO A CA 1
ATOM 593 C C . PRO A 1 74 ? 22.139 41.767 -6.126 1.00 15.13 243 PRO A C 1
ATOM 594 O O . PRO A 1 74 ? 22.506 41.678 -7.316 1.00 15.36 243 PRO A O 1
ATOM 598 N N . LEU A 1 75 ? 20.905 41.517 -5.723 1.00 13.54 244 LEU A N 1
ATOM 599 C CA . LEU A 1 75 ? 19.894 40.978 -6.645 1.00 13.97 244 LEU A CA 1
ATOM 600 C C . LEU A 1 75 ? 18.880 42.059 -7.009 1.00 13.56 244 LEU A C 1
ATOM 601 O O . LEU A 1 75 ? 18.338 42.775 -6.135 1.00 14.29 244 LEU A O 1
ATOM 606 N N . ALA A 1 76 ? 18.565 42.145 -8.284 1.00 13.30 245 ALA A N 1
ATOM 607 C CA . ALA A 1 76 ? 17.478 43.009 -8.763 1.00 13.65 245 ALA A CA 1
ATOM 608 C C . ALA A 1 76 ? 16.653 42.281 -9.803 1.00 14.64 245 ALA A C 1
ATOM 609 O O . ALA A 1 76 ? 17.212 41.514 -10.609 1.00 15.30 245 ALA A O 1
ATOM 611 N N . VAL A 1 77 ? 15.370 42.576 -9.830 1.00 13.70 246 VAL A N 1
ATOM 612 C CA . VAL A 1 77 ? 14.447 41.998 -10.812 1.00 14.32 246 VAL A CA 1
ATOM 613 C C . VAL A 1 77 ? 13.965 43.056 -11.780 1.00 13.51 246 VAL A C 1
ATOM 614 O O . VAL A 1 77 ? 13.651 44.179 -11.368 1.00 14.42 246 VAL A O 1
ATOM 618 N N . LYS A 1 78 ? 13.933 42.740 -13.078 1.00 14.29 247 LYS A N 1
ATOM 619 C CA . LYS A 1 78 ? 13.485 43.726 -14.078 1.00 15.27 247 LYS A CA 1
ATOM 620 C C . LYS A 1 78 ? 11.972 43.853 -14.055 1.00 14.64 247 LYS A C 1
ATOM 621 O O . LYS A 1 78 ? 11.261 42.869 -14.342 1.00 15.89 247 LYS A O 1
ATOM 627 N N . LEU A 1 79 ? 11.474 45.007 -13.714 1.00 13.92 248 LEU A N 1
ATOM 628 C CA . LEU A 1 79 ? 10.014 45.190 -13.643 1.00 15.61 248 LEU A CA 1
ATOM 629 C C . LEU A 1 79 ? 9.481 45.092 -15.063 1.00 17.42 248 LEU A C 1
ATOM 630 O O . LEU A 1 79 ? 10.118 45.454 -16.010 1.00 19.14 248 LEU A O 1
ATOM 635 N N . GLY A 1 80 ? 8.317 44.452 -15.149 1.00 18.45 249 GLY A N 1
ATOM 636 C CA . GLY A 1 80 ? 7.724 44.191 -16.474 1.00 19.92 249 GLY A CA 1
ATOM 637 C C . GLY A 1 80 ? 8.071 42.821 -17.001 1.00 21.76 249 GLY A C 1
ATOM 638 O O . GLY A 1 80 ? 7.542 42.463 -18.087 1.00 23.56 249 GLY A O 1
ATOM 639 N N . THR A 1 81 ? 8.960 42.039 -16.348 1.00 18.50 250 THR A N 1
ATOM 640 C CA . THR A 1 81 ? 9.357 40.677 -16.757 1.00 18.87 250 THR A CA 1
ATOM 641 C C . THR A 1 81 ? 8.734 39.627 -15.848 1.00 18.48 250 THR A C 1
ATOM 642 O O . THR A 1 81 ? 9.040 38.404 -16.068 1.00 19.58 250 THR A O 1
ATOM 646 N N . ILE A 1 82 ? 8.054 40.039 -14.774 1.00 19.65 251 ILE A N 1
ATOM 647 C CA . ILE A 1 82 ? 7.508 39.074 -13.785 1.00 19.03 251 ILE A CA 1
ATOM 648 C C . ILE A 1 82 ? 6.266 38.419 -14.380 1.00 18.83 251 ILE A C 1
ATOM 649 O O . ILE A 1 82 ? 5.368 39.166 -14.796 1.00 21.63 251 ILE A O 1
ATOM 654 N N . THR A 1 83 ? 6.272 37.085 -14.357 1.00 22.21 252 THR A N 1
ATOM 655 C CA . THR A 1 83 ? 5.152 36.236 -14.875 1.00 24.47 252 THR A CA 1
ATOM 656 C C . THR A 1 83 ? 4.947 35.112 -13.872 1.00 24.60 252 THR A C 1
ATOM 657 O O . THR A 1 83 ? 5.744 34.893 -12.974 1.00 25.31 252 THR A O 1
ATOM 661 N N . PRO A 1 84 ? 3.904 34.270 -14.049 1.00 24.96 253 PRO A N 1
ATOM 662 C CA . PRO A 1 84 ? 3.804 33.078 -13.214 1.00 27.00 253 PRO A CA 1
ATOM 663 C C . PRO A 1 84 ? 4.944 32.067 -13.391 1.00 26.10 253 PRO A C 1
ATOM 664 O O . PRO A 1 84 ? 5.097 31.154 -12.562 1.00 30.08 253 PRO A O 1
ATOM 668 N N . ASP A 1 85 ? 5.733 32.247 -14.436 1.00 26.88 254 ASP A N 1
ATOM 669 C CA . ASP A 1 85 ? 6.821 31.311 -14.822 1.00 29.14 254 ASP A CA 1
ATOM 670 C C . ASP A 1 85 ? 8.174 31.823 -14.333 1.00 24.55 254 ASP A C 1
ATOM 671 O O . ASP A 1 85 ? 9.138 31.064 -14.419 1.00 29.17 254 ASP A O 1
ATOM 676 N N . GLY A 1 86 ? 8.231 33.026 -13.722 1.00 25.33 255 GLY A N 1
ATOM 677 C CA . GLY A 1 86 ? 9.545 33.521 -13.286 1.00 24.63 255 GLY A CA 1
ATOM 678 C C . GLY A 1 86 ? 9.721 34.983 -13.651 1.00 20.47 255 GLY A C 1
ATOM 679 O O . GLY A 1 86 ? 8.753 35.699 -13.764 1.00 20.92 255 GLY A O 1
ATOM 680 N N . ALA A 1 87 ? 10.981 35.438 -13.751 1.00 20.21 256 ALA A N 1
ATOM 681 C CA . ALA A 1 87 ? 11.304 36.839 -14.010 1.00 20.82 256 ALA A CA 1
ATOM 682 C C . ALA A 1 87 ? 12.760 36.899 -14.435 1.00 18.45 256 ALA A C 1
ATOM 683 O O . ALA A 1 87 ? 13.509 35.940 -14.237 1.00 19.58 256 ALA A O 1
ATOM 685 N N . ASP A 1 88 ? 13.170 38.061 -14.958 1.00 17.23 257 ASP A N 1
ATOM 686 C CA . ASP A 1 88 ? 14.582 38.394 -15.220 1.00 17.80 257 ASP A CA 1
ATOM 687 C C . ASP A 1 88 ? 15.193 38.930 -13.926 1.00 16.36 257 ASP A C 1
ATOM 688 O O . ASP A 1 88 ? 14.855 40.048 -13.532 1.00 17.77 257 ASP A O 1
ATOM 693 N N . VAL A 1 89 ? 16.122 38.199 -13.354 1.00 15.41 258 VAL A N 1
ATOM 694 C CA . VAL A 1 89 ? 16.834 38.530 -12.111 1.00 15.50 258 VAL A CA 1
ATOM 695 C C . VAL A 1 89 ? 18.294 38.639 -12.434 1.00 14.65 258 VAL A C 1
ATOM 696 O O . VAL A 1 89 ? 18.900 37.687 -12.954 1.00 14.87 258 VAL A O 1
ATOM 700 N N A TYR A 1 90 ? 18.900 39.795 -12.109 0.50 13.08 259 TYR A N 1
ATOM 701 N N B TYR A 1 90 ? 18.904 39.755 -12.040 0.50 14.20 259 TYR A N 1
ATOM 702 C CA A TYR A 1 90 ? 20.357 40.023 -12.262 0.50 13.17 259 TYR A CA 1
ATOM 703 C CA B TYR A 1 90 ? 20.343 39.969 -12.260 0.50 14.93 259 TYR A CA 1
ATOM 704 C C A TYR A 1 90 ? 21.033 40.000 -10.897 0.50 13.10 259 TYR A C 1
ATOM 705 C C B TYR A 1 90 ? 21.046 40.023 -10.912 0.50 14.12 259 TYR A C 1
ATOM 706 O O A TYR A 1 90 ? 20.469 40.498 -9.901 0.50 14.37 259 TYR A O 1
ATOM 707 O O B TYR A 1 90 ? 20.478 40.556 -9.940 0.50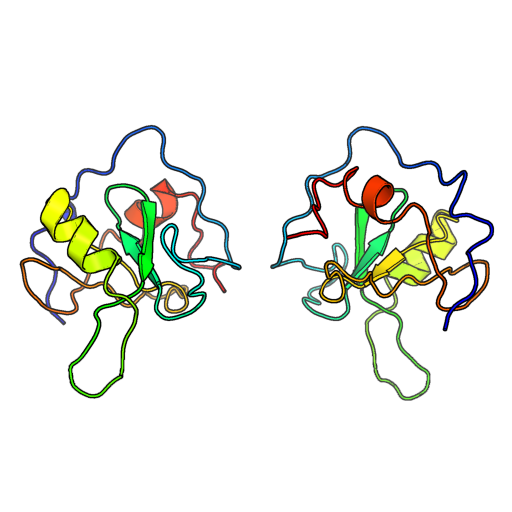 15.51 259 TYR A O 1
ATOM 724 N N . SER A 1 91 ? 22.235 39.411 -10.821 1.00 13.29 260 SER A N 1
ATOM 725 C CA . SER A 1 91 ? 23.108 39.511 -9.651 1.00 12.78 260 SER A CA 1
ATOM 726 C C . SER A 1 91 ? 24.315 40.356 -10.004 1.00 14.23 260 SER A C 1
ATOM 727 O O . SER A 1 91 ? 25.120 39.990 -10.868 1.00 14.47 260 SER A O 1
ATOM 730 N N A TYR A 1 92 ? 24.463 41.508 -9.360 0.50 15.07 261 TYR A N 1
ATOM 731 N N B TYR A 1 92 ? 24.469 41.498 -9.349 0.50 14.66 261 TYR A N 1
ATOM 732 C CA A TYR A 1 92 ? 25.606 42.405 -9.624 0.50 14.91 261 TYR A CA 1
ATOM 733 C CA B TYR A 1 92 ? 25.565 42.435 -9.663 0.50 14.23 261 TYR A CA 1
ATOM 734 C C A TYR A 1 92 ? 26.939 41.783 -9.172 0.50 16.96 261 TYR A C 1
ATOM 735 C C B TYR A 1 92 ? 26.960 41.855 -9.368 0.50 15.16 261 TYR A C 1
ATOM 736 O O A TYR A 1 92 ? 27.920 42.068 -9.798 0.50 17.38 261 TYR A O 1
ATOM 737 O O B TYR A 1 92 ? 27.869 42.118 -10.141 0.50 16.85 261 TYR A O 1
ATOM 754 N N A ASP A 1 93 ? 26.930 41.028 -8.073 0.50 19.85 262 ASP A N 1
ATOM 755 N N B ASP A 1 93 ? 27.130 41.128 -8.272 0.50 16.36 262 ASP A N 1
ATOM 756 C CA A ASP A 1 93 ? 28.123 40.414 -7.428 0.50 21.19 262 ASP A CA 1
ATOM 757 C CA B ASP A 1 93 ? 28.484 40.639 -7.915 0.50 15.96 262 ASP A CA 1
ATOM 758 C C A ASP A 1 93 ? 28.655 39.260 -8.284 0.50 20.57 262 ASP A C 1
ATOM 759 C C B ASP A 1 93 ? 28.744 39.353 -8.698 0.50 16.88 262 ASP A C 1
ATOM 760 O O A ASP A 1 93 ? 29.887 39.089 -8.352 0.50 22.44 262 ASP A O 1
ATOM 761 O O B ASP A 1 93 ? 29.874 39.199 -9.245 0.50 17.87 262 ASP A O 1
ATOM 770 N N . GLU A 1 94 ? 27.738 38.492 -8.871 1.00 17.08 263 GLU A N 1
ATOM 771 C CA . GLU A 1 94 ? 28.012 37.320 -9.734 1.00 17.60 263 GLU A CA 1
ATOM 772 C C . GLU A 1 94 ? 28.101 37.760 -11.185 1.00 16.93 263 GLU A C 1
ATOM 773 O O . GLU A 1 94 ? 28.612 37.017 -12.058 1.00 19.22 263 GLU A O 1
ATOM 779 N N . ASP A 1 95 ? 27.614 38.978 -11.467 1.00 17.09 264 ASP A N 1
ATOM 780 C CA . ASP A 1 95 ? 27.669 39.617 -12.795 1.00 17.74 264 ASP A CA 1
ATOM 781 C C . ASP A 1 95 ? 27.067 38.689 -13.829 1.00 16.23 264 ASP A C 1
ATOM 782 O O . ASP A 1 95 ? 27.655 38.393 -14.889 1.00 18.86 264 ASP A O 1
ATOM 787 N N . ASP A 1 96 ? 25.835 38.244 -13.572 1.00 15.33 265 ASP A N 1
ATOM 788 C CA . ASP A 1 96 ? 25.088 37.411 -14.517 1.00 17.35 265 ASP A CA 1
ATOM 789 C C . ASP A 1 96 ? 23.604 37.426 -14.215 1.00 14.85 265 ASP A C 1
ATOM 790 O O . ASP A 1 96 ? 23.226 37.756 -13.078 1.00 15.09 265 ASP A O 1
ATOM 795 N N . MET A 1 97 ? 22.827 37.055 -15.201 1.00 16.55 266 MET A N 1
ATOM 796 C CA . MET A 1 97 ? 21.431 36.695 -14.972 1.00 15.39 266 MET A CA 1
ATOM 797 C C . MET A 1 97 ? 21.410 35.401 -14.181 1.00 18.39 266 MET A C 1
ATOM 798 O O . MET A 1 97 ? 22.201 34.502 -14.512 1.00 17.92 266 MET A O 1
ATOM 803 N N . VAL A 1 98 ? 20.565 35.322 -13.172 1.00 15.59 267 VAL A N 1
ATOM 804 C CA . VAL A 1 98 ? 20.495 34.178 -12.224 1.00 16.13 267 VAL A CA 1
ATOM 805 C C . VAL A 1 98 ? 19.067 33.713 -12.034 1.00 16.47 267 VAL A C 1
ATOM 806 O O . VAL A 1 98 ? 18.100 34.409 -12.325 1.00 16.93 267 VAL A O 1
ATOM 810 N N . LEU A 1 99 ? 18.993 32.507 -11.468 1.00 17.46 268 LEU A N 1
ATOM 811 C CA . LEU A 1 99 ? 17.736 31.950 -10.916 1.00 16.82 268 LEU A CA 1
ATOM 812 C C . LEU A 1 99 ? 17.689 32.208 -9.409 1.00 14.96 268 LEU A C 1
ATOM 813 O O . LEU A 1 99 ? 18.657 31.999 -8.693 1.00 17.66 268 LEU A O 1
ATOM 818 N N . ASP A 1 100 ? 16.528 32.708 -8.970 1.00 16.99 269 ASP A N 1
ATOM 819 C CA . ASP A 1 100 ? 16.233 32.867 -7.542 1.00 17.81 269 ASP A CA 1
ATOM 820 C C . ASP A 1 100 ? 15.132 31.879 -7.180 1.00 18.85 269 ASP A C 1
ATOM 821 O O . ASP A 1 100 ? 13.969 32.130 -7.435 1.00 19.56 269 ASP A O 1
ATOM 826 N N . PRO A 1 101 ? 15.471 30.691 -6.647 1.00 19.98 270 PRO A N 1
ATOM 827 C CA . PRO A 1 101 ? 14.413 29.727 -6.287 1.00 19.49 270 PRO A CA 1
ATOM 828 C C . PRO A 1 101 ? 13.421 30.262 -5.240 1.00 23.15 270 PRO A C 1
ATOM 829 O O . PRO A 1 101 ? 12.318 29.661 -5.107 1.00 23.21 270 PRO A O 1
ATOM 833 N N . SER A 1 102 ? 13.755 31.337 -4.521 1.00 20.46 271 SER A N 1
ATOM 834 C CA . SER A 1 102 ? 12.890 31.987 -3.510 1.00 21.61 271 SER A CA 1
ATOM 835 C C . SER A 1 102 ? 12.2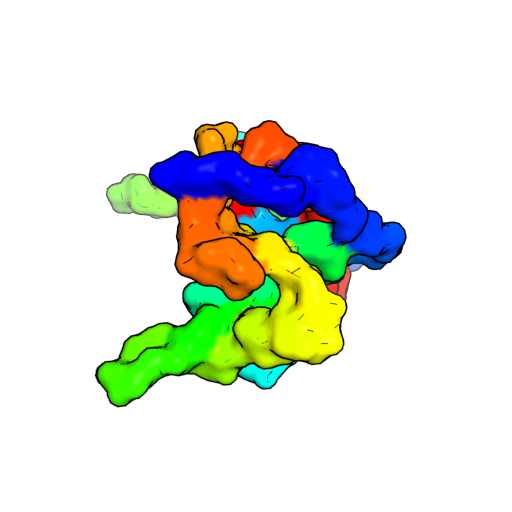41 33.247 -4.086 1.00 18.25 271 SER A C 1
ATOM 836 O O . SER A 1 102 ? 11.706 34.048 -3.319 1.00 19.16 271 SER A O 1
ATOM 839 N N . LEU A 1 103 ? 12.132 33.319 -5.404 1.00 19.53 272 LEU A N 1
ATOM 840 C CA . LEU A 1 103 ? 11.515 34.504 -6.055 1.00 18.73 272 LEU A CA 1
ATOM 841 C C . LEU A 1 103 ? 10.110 34.784 -5.567 1.00 19.26 272 LEU A C 1
ATOM 842 O O . LEU A 1 103 ? 9.805 35.945 -5.299 1.00 17.27 272 LEU A O 1
ATOM 847 N N . ALA A 1 104 ? 9.240 33.787 -5.477 1.00 19.70 273 ALA A N 1
ATOM 848 C CA . ALA A 1 104 ? 7.854 34.100 -5.075 1.00 20.02 273 ALA A CA 1
ATOM 849 C C . ALA A 1 104 ? 7.854 34.746 -3.672 1.00 18.08 273 ALA A C 1
ATOM 850 O O . ALA A 1 104 ? 7.135 35.749 -3.501 1.00 19.24 273 ALA A O 1
ATOM 852 N N . GLU A 1 105 ? 8.632 34.238 -2.723 1.00 18.93 274 GLU A N 1
ATOM 853 C CA . GLU A 1 105 ? 8.743 34.820 -1.372 1.00 19.66 274 GLU A CA 1
ATOM 854 C C . GLU A 1 105 ? 9.306 36.249 -1.465 1.00 18.44 274 GLU A C 1
ATOM 855 O O . GLU A 1 105 ? 8.817 37.179 -0.794 1.00 19.60 274 GLU A O 1
ATOM 858 N N . HIS A 1 106 ? 10.360 36.410 -2.257 1.00 16.82 275 HIS A N 1
ATOM 859 C CA . HIS A 1 106 ? 11.047 37.708 -2.343 1.00 18.41 275 HIS A CA 1
ATOM 860 C C . HIS A 1 106 ? 10.113 38.757 -2.930 1.00 16.91 275 HIS A C 1
ATOM 861 O O . HIS A 1 106 ? 10.197 39.911 -2.545 1.00 16.85 275 HIS A O 1
ATOM 868 N N . LEU A 1 107 ? 9.284 38.378 -3.902 1.00 15.55 276 LEU A N 1
ATOM 869 C CA . LEU A 1 107 ? 8.321 39.333 -4.479 1.00 15.29 276 LEU A CA 1
ATOM 870 C C . LEU A 1 107 ? 7.106 39.553 -3.546 1.00 16.99 276 LEU A C 1
ATOM 871 O O . LEU A 1 107 ? 6.598 40.671 -3.501 1.00 16.39 276 LEU A O 1
ATOM 876 N N A SER A 1 108 ? 6.635 38.506 -2.873 0.50 17.23 277 SER A N 1
ATOM 877 N N B SER A 1 108 ? 6.629 38.505 -2.869 0.50 17.61 277 SER A N 1
ATOM 878 C CA A SER A 1 108 ? 5.531 38.620 -1.883 0.50 18.48 277 SER A CA 1
ATOM 879 C CA B SER A 1 108 ? 5.514 38.632 -1.888 0.50 19.06 277 SER A CA 1
ATOM 880 C C A SER A 1 108 ? 5.899 39.665 -0.813 0.50 17.41 277 SER A C 1
ATOM 881 C C B SER A 1 108 ? 5.896 39.666 -0.812 0.50 17.78 277 SER A C 1
ATOM 882 O O A SER A 1 108 ? 5.011 40.380 -0.332 0.50 18.84 277 SER A O 1
ATOM 883 O O B SER A 1 108 ? 5.007 40.370 -0.321 0.50 19.26 277 SER A O 1
ATOM 888 N N . HIS A 1 109 ? 7.181 39.797 -0.489 1.00 16.51 278 HIS A N 1
ATOM 889 C CA . HIS A 1 109 ? 7.663 40.794 0.508 1.00 16.29 278 HIS A CA 1
ATOM 890 C C . HIS A 1 109 ? 7.221 42.193 0.090 1.00 16.84 278 HIS A C 1
ATOM 891 O O . HIS A 1 109 ? 6.938 43.048 0.945 1.00 16.37 278 HIS A O 1
ATOM 898 N N . PHE A 1 110 ? 7.163 42.472 -1.202 1.00 15.59 279 PHE A N 1
ATOM 899 C CA . PHE A 1 110 ? 6.785 43.769 -1.797 1.00 15.82 279 PHE A CA 1
ATOM 900 C C . PHE A 1 110 ? 5.313 43.823 -2.213 1.00 16.10 279 PHE A C 1
ATOM 901 O O . PHE A 1 110 ? 4.927 44.776 -2.868 1.00 17.76 279 PHE A O 1
ATOM 909 N N . GLY A 1 111 ? 4.540 42.848 -1.797 1.00 17.52 280 GLY A N 1
ATOM 910 C CA . GLY A 1 111 ? 3.128 42.762 -2.216 1.00 18.02 280 GLY A CA 1
ATOM 911 C C . GLY A 1 111 ? 2.938 42.431 -3.665 1.00 18.08 280 GLY A C 1
ATOM 912 O O . GLY A 1 111 ? 1.866 42.762 -4.252 1.00 19.20 280 GLY A O 1
ATOM 913 N N . ILE A 1 112 ? 3.903 41.759 -4.273 1.00 18.04 281 ILE A N 1
ATOM 914 C CA . ILE A 1 112 ? 3.780 41.287 -5.673 1.00 19.23 281 ILE A CA 1
ATOM 915 C C . ILE A 1 112 ? 3.425 39.802 -5.671 1.00 22.52 281 ILE A C 1
ATOM 916 O O . ILE A 1 112 ? 4.156 38.997 -5.121 1.00 21.84 281 ILE A O 1
ATOM 921 N N . ASP A 1 113 ? 2.293 39.470 -6.273 1.00 25.49 282 ASP A N 1
ATOM 922 C CA . ASP A 1 113 ? 1.850 38.062 -6.461 1.00 29.26 282 ASP A CA 1
ATOM 923 C C . ASP A 1 113 ? 2.183 37.647 -7.895 1.00 30.45 282 ASP A C 1
ATOM 924 O O . ASP A 1 113 ? 1.510 38.060 -8.815 1.00 34.45 282 ASP A O 1
ATOM 929 N N . MET A 1 114 ? 3.285 36.938 -8.102 1.00 30.55 283 MET A N 1
ATOM 930 C CA . MET A 1 114 ? 3.747 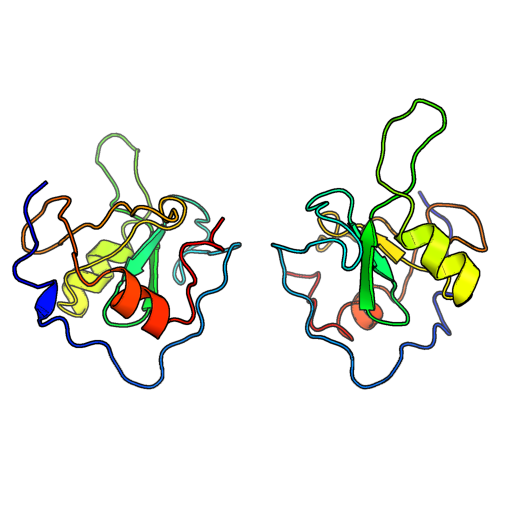36.693 -9.492 1.00 29.98 283 MET A CA 1
ATOM 931 C C . MET A 1 114 ? 2.742 35.782 -10.220 1.00 34.88 283 MET A C 1
ATOM 932 O O . MET A 1 114 ? 2.581 35.948 -11.464 1.00 35.51 283 MET A O 1
ATOM 937 N N . LEU A 1 115 ? 2.026 34.950 -9.458 1.00 41.47 284 LEU A N 1
ATOM 938 C CA . LEU A 1 115 ? 0.916 34.106 -9.992 1.00 51.06 284 LEU A CA 1
ATOM 939 C C . LEU A 1 115 ? -0.207 34.989 -10.573 1.00 54.35 284 LEU A C 1
ATOM 940 O O . LEU A 1 115 ? -1.045 34.429 -11.293 1.00 58.02 284 LEU A O 1
ATOM 945 N N . LYS A 1 116 ? -0.210 36.308 -10.331 1.00 52.80 285 LYS A N 1
ATOM 946 C CA . LYS A 1 116 ? -1.084 37.267 -11.068 1.00 50.67 285 LYS A CA 1
ATOM 947 C C . LYS A 1 116 ? -0.224 38.180 -11.934 1.00 45.44 285 LYS A C 1
ATOM 948 O O . LYS A 1 116 ? -0.904 39.082 -12.390 1.00 57.71 285 LYS A O 1
ATOM 950 N N . ARG B 1 5 ? -20.119 67.895 -28.750 1.00 43.39 174 ARG B N 1
ATOM 951 C CA . ARG B 1 5 ? -20.412 67.197 -27.421 1.00 37.18 174 ARG B CA 1
ATOM 952 C C . ARG B 1 5 ? -21.032 68.184 -26.414 1.00 38.25 174 ARG B C 1
ATOM 953 O O . ARG B 1 5 ? -20.371 69.165 -26.011 1.00 39.43 174 ARG B O 1
ATOM 961 N N . GLN B 1 6 ? -22.278 67.926 -26.028 1.00 34.02 175 GLN B N 1
ATOM 962 C CA . GLN B 1 6 ? -23.072 68.766 -25.096 1.00 33.26 175 GLN B CA 1
ATOM 963 C C . GLN B 1 6 ? -22.722 68.474 -23.634 1.00 33.42 175 GLN B C 1
ATOM 964 O O . GLN B 1 6 ? -22.355 67.324 -23.314 1.00 26.17 175 GLN B O 1
ATOM 970 N N . VAL B 1 7 ? -22.936 69.432 -22.747 1.00 28.01 176 VAL B N 1
ATOM 971 C CA . VAL B 1 7 ? -22.745 69.281 -21.283 1.00 27.12 176 VAL B CA 1
ATOM 972 C C . VAL B 1 7 ? -23.830 68.341 -20.758 1.00 23.79 176 VAL B C 1
ATOM 973 O O . VAL B 1 7 ? -25.015 68.556 -20.987 1.00 25.33 176 VAL B O 1
ATOM 977 N N . SER B 1 8 ? -23.432 67.287 -20.012 1.00 23.33 177 SER B N 1
ATOM 978 C CA . SER B 1 8 ? -24.415 66.351 -19.445 1.00 21.71 177 SER B CA 1
ATOM 979 C C . SER B 1 8 ? -25.279 67.059 -18.398 1.00 22.92 177 SER B C 1
ATOM 980 O O . SER B 1 8 ? -24.728 67.770 -17.534 1.00 23.69 177 SER B O 1
ATOM 983 N N . LYS B 1 9 ? -26.556 66.732 -18.404 1.00 24.19 178 LYS B N 1
ATOM 984 C CA . LYS B 1 9 ? -27.493 67.173 -17.349 1.00 23.82 178 LYS B CA 1
ATOM 985 C C . LYS B 1 9 ? -27.032 66.672 -15.995 1.00 24.43 178 LYS B C 1
ATOM 986 O O . LYS B 1 9 ? -27.430 67.266 -14.969 1.00 27.15 178 LYS B O 1
ATOM 992 N N . HIS B 1 10 ? -26.215 65.597 -15.951 1.00 22.91 179 HIS B N 1
ATOM 993 C CA . HIS B 1 10 ? -25.770 65.001 -14.668 1.00 24.39 179 HIS B CA 1
ATOM 994 C C . HIS B 1 10 ? -24.501 65.637 -14.110 1.00 22.02 179 HIS B C 1
ATOM 995 O O . HIS B 1 10 ? -24.211 65.349 -12.958 1.00 27.65 179 HIS B O 1
ATOM 1002 N N . ALA B 1 11 ? -23.742 66.388 -14.896 1.00 22.62 180 ALA B N 1
ATOM 1003 C CA . ALA B 1 11 ? -22.321 66.722 -14.629 1.00 24.32 180 ALA B CA 1
ATOM 1004 C C . ALA B 1 11 ? -22.178 67.518 -13.323 1.00 25.83 180 ALA B C 1
ATOM 1005 O O . ALA B 1 11 ? -21.479 67.078 -12.390 1.00 28.69 180 ALA B O 1
ATOM 1007 N N . PHE B 1 12 ? -22.900 68.628 -13.170 1.00 26.08 181 PHE B N 1
ATOM 1008 C CA . PHE B 1 12 ? -22.714 69.451 -11.958 1.00 24.88 181 PHE B CA 1
ATOM 1009 C C . PHE B 1 12 ? -23.226 68.772 -10.684 1.00 26.18 181 PHE B C 1
ATOM 1010 O O . PHE B 1 12 ? -22.545 68.883 -9.662 1.00 29.30 181 PHE B O 1
ATOM 1018 N N . SER B 1 13 ? -24.390 68.118 -10.723 1.00 24.83 182 SER B N 1
ATOM 1019 C CA . SER B 1 13 ? -25.129 67.553 -9.568 1.00 27.90 182 SER B CA 1
ATOM 1020 C C . SER B 1 13 ? -24.763 66.089 -9.279 1.00 26.21 182 SER B C 1
ATOM 1021 O O . SER B 1 13 ? -25.322 65.530 -8.360 1.00 25.34 182 SER B O 1
ATOM 1024 N N . LEU B 1 14 ? -23.925 65.439 -10.091 1.00 25.95 183 LEU B N 1
ATOM 1025 C CA . LEU B 1 14 ? -23.615 63.994 -9.875 1.00 24.98 183 LEU B CA 1
ATOM 1026 C C . LEU B 1 14 ? -23.344 63.695 -8.385 1.00 23.43 183 LEU B C 1
ATOM 1027 O O . LEU B 1 14 ? -22.436 64.360 -7.801 1.00 26.42 183 LEU B O 1
ATOM 1032 N N . LYS B 1 15 ? -24.016 62.715 -7.801 1.00 24.65 184 LYS B N 1
ATOM 1033 C CA . LYS B 1 15 ? -23.736 62.287 -6.401 1.00 25.92 184 LYS B CA 1
ATOM 1034 C C . LYS B 1 15 ? -22.803 61.079 -6.506 1.00 24.70 184 LYS B C 1
ATOM 1035 O O . LYS B 1 15 ? -23.111 60.167 -7.251 1.00 32.97 184 LYS B O 1
ATOM 1037 N N . GLN B 1 16 ? -21.621 61.176 -5.934 1.00 20.25 185 GLN B N 1
ATOM 1038 C CA . GLN B 1 16 ? -20.611 60.100 -5.895 1.00 18.42 185 GLN B CA 1
ATOM 1039 C C . GLN B 1 16 ? -20.700 59.400 -4.542 1.00 20.23 185 GLN B C 1
ATOM 1040 O O . GLN B 1 16 ? -20.833 60.080 -3.478 1.00 22.40 185 GLN B O 1
ATOM 1046 N N . LEU B 1 17 ? -20.624 58.098 -4.491 1.00 17.24 186 LEU B N 1
ATOM 1047 C CA . LEU B 1 17 ? -20.748 57.329 -3.233 1.00 18.20 186 LEU B CA 1
ATOM 1048 C C . LEU B 1 17 ? -19.571 57.553 -2.291 1.00 19.90 186 LEU B C 1
ATOM 1049 O O . LEU B 1 17 ? -18.461 57.880 -2.738 1.00 20.34 186 LEU B O 1
ATOM 1054 N N A ASP B 1 18 ? -19.829 57.319 -1.008 0.50 20.69 187 ASP B N 1
ATOM 1055 N N B ASP B 1 18 ? -19.810 57.364 -1.002 0.50 20.70 187 ASP B N 1
ATOM 1056 C CA A ASP B 1 18 ? -18.807 57.367 0.070 0.50 22.93 187 ASP B CA 1
ATOM 1057 C CA B ASP B 1 18 ? -18.738 57.472 0.019 0.50 22.71 187 ASP B CA 1
ATOM 1058 C C A ASP B 1 18 ? -17.851 56.180 -0.081 0.50 23.45 187 ASP B C 1
ATOM 1059 C C B ASP B 1 18 ? -17.868 56.209 -0.059 0.50 23.44 187 ASP B C 1
ATOM 1060 O O A ASP B 1 18 ? -18.167 55.224 -0.815 0.50 24.22 187 ASP B O 1
ATOM 1061 O O B ASP B 1 18 ? -18.247 55.249 -0.756 0.50 25.27 187 ASP B O 1
ATOM 1070 N N . ASN B 1 19 ? -16.726 56.194 0.637 1.00 24.32 188 ASN B N 1
ATOM 1071 C CA . ASN B 1 19 ? -15.781 55.048 0.692 1.00 23.49 188 ASN B CA 1
ATOM 1072 C C . ASN B 1 19 ? -15.400 54.577 -0.723 1.00 23.80 188 ASN B C 1
ATOM 1073 O O . ASN B 1 19 ? -15.339 53.377 -1.002 1.00 23.64 188 ASN B O 1
ATOM 1078 N N . PRO B 1 20 ? -15.024 55.476 -1.644 1.00 21.25 189 PRO B N 1
ATOM 1079 C CA . PRO B 1 20 ? -14.580 55.085 -2.985 1.00 22.04 189 PRO B CA 1
ATOM 1080 C C . PRO B 1 20 ? -13.251 54.352 -2.938 1.00 21.33 189 PRO B C 1
ATOM 1081 O O . PRO B 1 20 ? -12.407 54.618 -2.089 1.00 21.85 189 PRO B O 1
ATOM 1085 N N . ALA B 1 21 ? -13.010 53.550 -3.954 1.00 18.51 190 ALA B N 1
ATOM 1086 C CA . ALA B 1 21 ? -11.693 52.924 -4.158 1.00 19.15 190 ALA B CA 1
ATOM 1087 C C . ALA B 1 21 ? -10.740 53.968 -4.708 1.00 18.87 190 ALA B C 1
ATOM 1088 O O . ALA B 1 21 ? -11.141 54.971 -5.293 1.00 19.56 190 ALA B O 1
ATOM 1090 N N . ARG B 1 22 ? -9.447 53.792 -4.434 1.00 18.00 191 ARG B N 1
ATOM 1091 C CA . ARG B 1 22 ? -8.395 54.510 -5.122 1.00 18.90 191 ARG B CA 1
ATOM 1092 C C . ARG B 1 22 ? -8.173 53.800 -6.456 1.00 17.48 191 ARG B C 1
ATOM 1093 O O . ARG B 1 22 ? -7.792 52.625 -6.508 1.00 19.15 191 ARG B O 1
ATOM 1096 N N . ILE B 1 23 ? -8.448 54.505 -7.525 1.00 16.30 192 ILE B N 1
ATOM 1097 C CA . ILE B 1 23 ? -8.274 53.985 -8.892 1.00 16.43 192 ILE B CA 1
ATOM 1098 C C . ILE B 1 23 ? -6.825 54.245 -9.290 1.00 16.88 192 ILE B C 1
ATOM 1099 O O . ILE B 1 23 ? -6.380 55.397 -9.289 1.00 19.24 192 ILE B O 1
ATOM 1104 N N . PRO B 1 24 ? -6.087 53.218 -9.676 1.00 16.28 193 PRO B N 1
ATOM 1105 C CA . PRO B 1 24 ? -4.682 53.380 -9.995 1.00 17.90 193 PRO B CA 1
ATOM 1106 C C . PRO B 1 24 ? -4.473 54.072 -11.327 1.00 18.44 193 PRO B C 1
ATOM 1107 O O . PRO B 1 24 ? -5.380 54.219 -12.126 1.00 18.20 193 PRO B O 1
ATOM 1111 N N . PRO B 1 25 ? -3.252 54.539 -11.610 1.00 19.67 194 PRO B N 1
ATOM 1112 C CA . PRO B 1 25 ? -2.946 55.243 -12.847 1.00 20.03 194 PRO B CA 1
ATOM 1113 C C . PRO B 1 25 ? -2.771 54.385 -14.089 1.00 19.77 194 PRO B C 1
ATOM 1114 O O . PRO B 1 25 ? -2.577 54.914 -15.201 1.00 23.52 194 PRO B O 1
ATOM 1118 N N . CYS B 1 26 ? -2.873 53.064 -13.950 1.00 19.53 195 CYS B N 1
ATOM 1119 C CA . CYS B 1 26 ? -2.636 52.103 -15.015 1.00 21.04 195 CYS B CA 1
ATOM 1120 C C . CYS B 1 26 ? -3.130 50.727 -14.570 1.00 16.99 195 CYS B C 1
ATOM 1121 O O . CYS B 1 26 ? -3.345 50.532 -13.380 1.00 18.49 195 CYS B O 1
ATOM 1124 N N . GLY B 1 27 ? -3.175 49.803 -15.490 1.00 17.81 196 GLY B N 1
ATOM 1125 C CA . GLY B 1 27 ? -3.235 48.359 -15.189 1.00 17.21 196 GLY B CA 1
ATOM 1126 C C . GLY B 1 27 ? -4.641 47.830 -14.945 1.00 19.92 196 GLY B C 1
ATOM 1127 O O . GLY B 1 27 ? -4.775 46.733 -14.395 1.00 21.24 196 GLY B O 1
ATOM 1128 N N . TRP B 1 28 ? -5.638 48.577 -15.378 1.00 19.83 197 TRP B N 1
ATOM 1129 C CA . TRP B 1 28 ? -7.048 48.256 -15.077 1.00 17.74 197 TRP B CA 1
ATOM 1130 C C . TRP B 1 28 ? -7.491 47.011 -15.793 1.00 18.24 197 TRP B C 1
ATOM 1131 O O . TRP B 1 28 ? -6.954 46.661 -16.875 1.00 19.57 197 TRP B O 1
ATOM 1142 N N A LYS B 1 29 ? -8.544 46.402 -15.255 0.50 17.77 198 LYS B N 1
ATOM 1143 N N B LYS B 1 29 ? -8.490 46.332 -15.232 0.50 17.93 198 LYS B N 1
ATOM 1144 C CA A LYS B 1 29 ? -9.185 45.209 -15.818 0.50 16.54 198 LYS B CA 1
ATOM 1145 C CA B LYS B 1 29 ? -9.197 45.247 -15.924 0.50 16.95 198 LYS B CA 1
ATOM 1146 C C A LYS B 1 29 ? -10.688 45.335 -15.565 0.50 15.81 198 LYS B C 1
ATOM 1147 C C B LYS B 1 29 ? -10.682 45.372 -15.600 0.50 15.90 198 LYS B C 1
ATOM 1148 O O A LYS B 1 29 ? -11.084 45.890 -14.511 0.50 15.94 198 LYS B O 1
ATOM 1149 O O B LYS B 1 29 ? -11.051 45.949 -14.545 0.50 16.12 198 LYS B O 1
ATOM 1160 N N . CYS B 1 30 ? -11.517 44.809 -16.470 1.00 14.80 199 CYS B N 1
ATOM 1161 C CA . CYS B 1 30 ? -12.961 44.702 -16.190 1.00 14.04 199 CYS B CA 1
ATOM 1162 C C . CYS B 1 30 ? -13.140 43.880 -14.885 1.00 14.62 199 CYS B C 1
ATOM 1163 O O . CYS B 1 30 ? -12.511 42.788 -14.779 1.00 15.67 199 CYS B O 1
ATOM 1166 N N . SER B 1 31 ? -13.935 44.298 -13.936 1.00 14.33 200 SER B N 1
ATOM 1167 C CA . SER B 1 31 ? -14.100 43.476 -12.714 1.00 15.37 200 SER B CA 1
ATOM 1168 C C . SER B 1 31 ? -14.853 42.191 -12.985 1.00 16.99 200 SER B C 1
ATOM 1169 O O . SER B 1 31 ? -14.787 41.263 -12.148 1.00 19.26 200 SER B O 1
ATOM 1172 N N . LYS B 1 32 ? -15.489 42.037 -14.139 1.00 15.00 201 LYS B N 1
ATOM 1173 C CA . LYS B 1 32 ? -16.303 40.829 -14.453 1.00 16.44 201 LYS B CA 1
ATOM 1174 C C . LYS B 1 32 ? -15.724 39.980 -15.567 1.00 17.79 201 LYS B C 1
ATOM 1175 O O . LYS B 1 32 ? -16.309 38.866 -15.756 1.00 22.10 201 LYS B O 1
ATOM 1181 N N . CYS B 1 33 ? -14.671 40.350 -16.262 1.00 17.70 202 CYS B N 1
ATOM 1182 C CA . CYS B 1 33 ? -14.070 39.468 -17.307 1.00 16.58 202 CYS B CA 1
ATOM 1183 C C . CYS B 1 33 ? -12.605 39.815 -17.470 1.00 19.39 202 CYS B C 1
ATOM 1184 O O . CYS B 1 33 ? -12.063 40.645 -16.701 1.00 19.43 202 CYS B O 1
ATOM 1187 N N A ASP B 1 34 ? -11.901 39.244 -18.444 0.50 19.73 203 ASP B N 1
ATOM 1188 N N B ASP B 1 34 ? -11.945 39.265 -18.492 0.50 20.76 203 ASP B N 1
ATOM 1189 C CA A ASP B 1 34 ? -10.429 39.414 -18.542 0.50 22.32 203 ASP B CA 1
ATOM 1190 C CA B ASP B 1 34 ? -10.482 39.405 -18.707 0.50 23.92 203 ASP B CA 1
ATOM 1191 C C A ASP B 1 34 ? -10.064 40.662 -19.352 0.50 20.78 203 ASP B C 1
ATOM 1192 C C B ASP B 1 34 ? -10.119 40.683 -19.464 0.50 23.59 203 ASP B C 1
ATOM 1193 O O A ASP B 1 34 ? -8.872 40.904 -19.583 0.50 21.70 203 ASP B O 1
ATOM 1194 O O B ASP B 1 34 ? -8.919 40.956 -19.637 0.50 22.42 203 ASP B O 1
ATOM 1203 N N A MET B 1 35 ? -11.025 41.494 -19.750 0.50 18.44 204 MET B N 1
ATOM 1204 N N B MET B 1 35 ? -11.080 41.493 -19.894 0.50 22.76 204 MET B N 1
ATOM 1205 C CA A MET B 1 35 ? -10.674 42.601 -20.674 0.50 16.77 204 MET B CA 1
ATOM 1206 C CA B MET B 1 35 ? -10.684 42.603 -20.793 0.50 22.69 204 MET B CA 1
ATOM 1207 C C A MET B 1 35 ? -9.799 43.653 -20.010 0.50 18.09 204 MET B C 1
ATOM 1208 C C B MET B 1 35 ? -9.837 43.644 -20.061 0.50 20.70 204 MET B C 1
ATOM 1209 O O A MET B 1 35 ? -10.109 44.098 -18.900 0.50 18.08 204 MET B O 1
ATOM 1210 O O B MET B 1 35 ? -10.178 44.016 -18.937 0.50 20.22 204 MET B O 1
ATOM 1219 N N . ARG B 1 36 ? -8.759 44.092 -20.698 1.00 19.91 205 ARG B N 1
ATOM 1220 C CA . ARG B 1 36 ? -7.837 45.145 -20.256 1.00 20.47 205 ARG B CA 1
ATOM 1221 C C . ARG B 1 36 ? -7.932 46.387 -21.129 1.00 19.85 205 ARG B C 1
ATOM 1222 O O . ARG B 1 36 ? -7.262 47.371 -20.818 1.00 22.42 205 ARG B O 1
ATOM 1230 N N . GLU B 1 37 ? -8.780 46.360 -22.148 1.00 19.11 206 GLU B N 1
ATOM 1231 C CA . GLU B 1 37 ? -8.976 47.517 -23.046 1.00 21.76 206 GLU B CA 1
ATOM 1232 C C . GLU B 1 37 ? -10.480 47.811 -23.103 1.00 17.39 206 GLU B C 1
ATOM 1233 O O . GLU B 1 37 ? -11.282 46.969 -22.704 1.00 17.96 206 GLU B O 1
ATOM 1239 N N . ASN B 1 38 ? -10.817 49.017 -23.541 1.00 18.35 207 ASN B N 1
ATOM 1240 C CA . ASN B 1 38 ? -12.227 49.420 -23.699 1.00 16.03 207 ASN B CA 1
ATOM 1241 C C . ASN B 1 38 ? -12.960 49.281 -22.367 1.00 14.89 207 ASN B C 1
ATOM 1242 O O . ASN B 1 38 ? -14.028 48.663 -22.290 1.00 16.24 207 ASN B O 1
ATOM 1247 N N . LEU B 1 39 ? -12.388 49.913 -21.386 1.00 15.08 208 LEU B N 1
ATOM 1248 C CA . LEU B 1 39 ? -12.847 49.906 -19.989 1.00 14.28 208 LEU B CA 1
ATOM 1249 C C . LEU B 1 39 ? -13.407 51.260 -19.627 1.00 14.53 208 LEU B C 1
ATOM 1250 O O . LEU B 1 39 ? -12.850 52.307 -19.995 1.00 15.30 208 LEU B O 1
ATOM 1255 N N . TRP B 1 40 ? -14.471 51.209 -18.852 1.00 12.26 209 TRP B N 1
ATOM 1256 C CA . TRP B 1 40 ? -15.255 52.404 -18.470 1.00 12.54 209 TRP B CA 1
ATOM 1257 C C . TRP B 1 40 ? -15.367 52.478 -16.943 1.00 13.73 209 TRP B C 1
ATOM 1258 O O . TRP B 1 40 ? -15.843 51.519 -16.311 1.00 12.61 209 TRP B O 1
ATOM 1269 N N . LEU B 1 41 ? -14.958 53.622 -16.407 1.00 12.24 210 LEU B N 1
ATOM 1270 C CA . LEU B 1 41 ? -15.002 53.905 -14.962 1.00 12.13 210 LEU B CA 1
ATOM 1271 C C . LEU B 1 41 ? -16.321 54.615 -14.713 1.00 12.56 210 LEU B C 1
ATOM 1272 O O . LEU B 1 41 ? -16.514 55.740 -15.193 1.00 13.60 210 LEU B O 1
ATOM 1277 N N . ASN B 1 42 ? -17.219 53.982 -13.991 1.00 12.46 211 ASN B N 1
ATOM 1278 C CA . ASN B 1 42 ? -18.496 54.665 -13.652 1.00 12.65 211 ASN B CA 1
ATOM 1279 C C . ASN B 1 42 ? -18.200 55.732 -12.589 1.00 12.52 211 ASN B C 1
ATOM 1280 O O . ASN B 1 42 ? -17.645 55.404 -11.519 1.00 13.43 211 ASN B O 1
ATOM 1285 N N . LEU B 1 43 ? -18.595 56.993 -12.841 1.00 12.79 212 LEU B N 1
ATOM 1286 C CA . LEU B 1 43 ? -18.182 58.084 -11.939 1.00 14.93 212 LEU B CA 1
ATOM 1287 C C . LEU B 1 43 ? -19.023 58.059 -10.678 1.00 15.17 212 LEU B C 1
ATOM 1288 O O . LEU B 1 43 ? -18.581 58.676 -9.694 1.00 16.02 212 LEU B O 1
ATOM 1293 N N . THR B 1 44 ? -20.089 57.280 -10.535 1.00 13.61 213 THR B N 1
ATOM 1294 C CA . THR B 1 44 ? -20.793 57.226 -9.255 1.00 13.38 213 THR B CA 1
ATOM 1295 C C . THR B 1 44 ? -20.080 56.341 -8.266 1.00 15.34 213 THR B C 1
ATOM 1296 O O . THR B 1 44 ? -19.938 56.692 -7.085 1.00 16.71 213 THR B O 1
ATOM 1300 N N . ASP B 1 45 ? -19.678 55.146 -8.652 1.00 14.12 214 ASP B N 1
ATOM 1301 C CA . ASP B 1 45 ? -19.269 54.057 -7.747 1.00 14.54 214 ASP B CA 1
ATOM 1302 C C . ASP B 1 45 ? -17.819 53.618 -7.956 1.00 13.65 214 ASP B C 1
ATOM 1303 O O . ASP B 1 45 ? -17.371 52.790 -7.145 1.00 14.92 214 ASP B O 1
ATOM 1308 N N . GLY B 1 46 ? -17.143 54.041 -9.007 1.00 14.69 215 GLY B N 1
ATOM 1309 C CA . GLY B 1 46 ? -15.783 53.612 -9.289 1.00 13.03 215 GLY B CA 1
ATOM 1310 C C . GLY B 1 46 ? -15.651 52.218 -9.852 1.00 13.03 215 GLY B C 1
ATOM 1311 O O . GLY B 1 46 ? -14.508 51.732 -9.954 1.00 14.29 215 GLY B O 1
ATOM 1312 N N . SER B 1 47 ? -16.746 51.608 -10.289 1.00 13.59 216 SER B N 1
ATOM 1313 C CA . SER B 1 47 ? -16.657 50.307 -10.976 1.00 13.29 216 SER B CA 1
ATOM 1314 C C . SER B 1 47 ? -15.902 50.483 -12.298 1.00 11.86 216 SER B C 1
ATOM 1315 O O . SER B 1 47 ? -16.111 51.541 -12.982 1.00 13.79 216 SER B O 1
ATOM 1318 N N . ILE B 1 48 ? -15.074 49.521 -12.638 1.00 11.48 217 ILE B N 1
ATOM 1319 C CA . ILE B 1 48 ? -14.382 49.493 -13.962 1.00 12.02 217 ILE B CA 1
ATOM 1320 C C . ILE B 1 48 ? -14.885 48.263 -14.690 1.00 11.91 217 ILE B C 1
ATOM 1321 O O . ILE B 1 48 ? -14.693 47.133 -14.238 1.00 12.86 217 ILE B O 1
ATOM 1326 N N . LEU B 1 49 ? -15.558 48.519 -15.830 1.00 11.78 218 LEU B N 1
ATOM 1327 C CA . LEU B 1 49 ? -16.262 47.455 -16.558 1.00 11.65 218 LEU B CA 1
ATOM 1328 C C . LEU B 1 49 ? -16.114 47.706 -18.065 1.00 11.76 218 LEU B C 1
ATOM 1329 O O . LEU B 1 49 ? -16.012 48.861 -18.497 1.00 12.75 218 LEU B O 1
ATOM 1334 N N . CYS B 1 50 ? -16.200 46.646 -18.837 1.00 12.65 219 CYS B N 1
ATOM 1335 C CA . CYS B 1 50 ? -15.915 46.736 -20.278 1.00 12.75 219 CYS B CA 1
ATOM 1336 C C . CYS B 1 50 ? -17.107 47.308 -21.064 1.00 12.60 219 CYS B C 1
ATOM 1337 O O . CYS B 1 50 ? -18.283 47.262 -20.674 1.00 12.74 219 CYS B O 1
ATOM 1340 N N . GLY B 1 51 ? -16.747 47.747 -22.269 1.00 13.28 220 GLY B N 1
ATOM 1341 C CA . GLY B 1 51 ? -17.692 48.418 -23.166 1.00 13.76 220 GLY B CA 1
ATOM 1342 C C . GLY B 1 51 ? -18.684 47.516 -23.855 1.00 13.47 220 GLY B C 1
ATOM 1343 O O . GLY B 1 51 ? -18.596 46.266 -23.829 1.00 13.92 220 GLY B O 1
ATOM 1344 N N A ARG B 1 52 ? -19.646 48.175 -24.522 0.50 14.96 221 ARG B N 1
ATOM 1345 N N B ARG B 1 52 ? -19.646 48.182 -24.510 0.50 15.13 221 ARG B N 1
ATOM 1346 C CA A ARG B 1 52 ? -20.808 47.526 -25.159 0.50 16.63 221 ARG B CA 1
ATOM 1347 C CA B ARG B 1 52 ? -20.809 47.536 -25.138 0.50 16.72 221 ARG B CA 1
ATOM 1348 C C A ARG B 1 52 ? -20.372 46.502 -26.222 0.50 14.57 221 ARG B C 1
ATOM 1349 C C B ARG B 1 52 ? -20.372 46.529 -26.213 0.50 15.11 221 ARG B C 1
ATOM 1350 O O A ARG B 1 52 ? -19.332 46.726 -26.902 0.50 15.18 221 ARG B O 1
ATOM 1351 O O B ARG B 1 52 ? -19.336 46.767 -26.896 0.50 16.11 221 ARG B O 1
ATOM 1366 N N A ARG B 1 53 ? -21.086 45.402 -26.303 0.50 15.07 222 ARG B N 1
ATOM 1367 N N B ARG B 1 53 ? -21.084 45.431 -26.306 0.50 15.45 222 ARG B N 1
ATOM 1368 C CA A ARG B 1 53 ? -20.922 44.406 -27.373 0.50 16.11 222 ARG B CA 1
ATOM 1369 C CA B ARG B 1 53 ? -20.895 44.453 -27.384 0.50 16.36 222 ARG B CA 1
ATOM 1370 C C A ARG B 1 53 ? -21.728 44.887 -28.567 0.50 16.09 222 ARG B C 1
ATOM 1371 C C B ARG B 1 53 ? -21.726 44.895 -28.569 0.50 16.30 222 ARG B C 1
ATOM 1372 O O A ARG B 1 53 ? -22.904 45.237 -28.375 0.50 17.51 222 ARG B O 1
ATOM 1373 O O B ARG B 1 53 ? -22.919 45.173 -28.378 0.50 18.10 222 ARG B O 1
ATOM 1388 N N . TYR B 1 54 ? -21.144 44.873 -29.761 1.00 15.40 223 TYR B N 1
ATOM 1389 C CA . TYR B 1 54 ? -21.851 45.234 -31.014 1.00 14.75 223 TYR B CA 1
ATOM 1390 C C . TYR B 1 54 ? -22.004 44.015 -31.921 1.00 14.92 223 TYR B C 1
ATOM 1391 O O . TYR B 1 54 ? -21.249 43.058 -31.938 1.00 16.40 223 TYR B O 1
ATOM 1400 N N . PHE B 1 55 ? -23.019 44.158 -32.772 1.00 15.70 224 PHE B N 1
ATOM 1401 C CA . PHE B 1 55 ? -23.470 43.065 -33.661 1.00 16.39 224 PHE B CA 1
ATOM 1402 C C . PHE B 1 55 ? -22.424 42.705 -34.710 1.00 16.31 224 PHE B C 1
ATOM 1403 O O . PHE B 1 55 ? -22.471 41.584 -35.215 1.00 18.47 224 PHE B O 1
ATOM 1411 N N . ASP B 1 56 ? -21.485 43.601 -34.990 1.00 14.94 225 ASP B N 1
ATOM 1412 C CA . ASP B 1 56 ? -20.407 43.376 -35.967 1.00 15.30 225 ASP B CA 1
ATOM 1413 C C . ASP B 1 56 ? -19.213 42.639 -35.370 1.00 15.67 225 ASP B C 1
ATOM 1414 O O . ASP B 1 56 ? -18.216 42.447 -36.079 1.00 18.54 225 ASP B O 1
ATOM 1419 N N . GLY B 1 57 ? -19.303 42.244 -34.090 1.00 15.81 226 GLY B N 1
ATOM 1420 C CA . GLY B 1 57 ? -18.187 41.526 -33.462 1.00 18.32 226 GLY B CA 1
ATOM 1421 C C . GLY B 1 57 ? -17.278 42.475 -32.718 1.00 17.21 226 GLY B C 1
ATOM 1422 O O . GLY B 1 57 ? -16.313 42.014 -32.095 1.00 19.00 226 GLY B O 1
ATOM 1423 N N . SER B 1 58 ? -17.482 43.782 -32.820 1.00 15.59 227 SER B N 1
ATOM 1424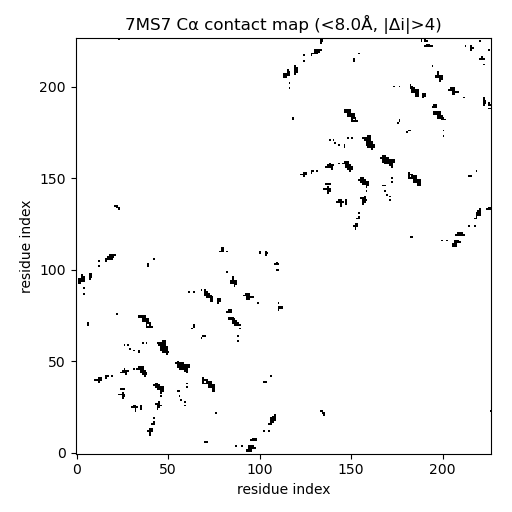 C CA . SER B 1 58 ? -16.611 44.787 -32.182 1.00 14.38 227 SER B CA 1
ATOM 1425 C C . SER B 1 58 ? -17.135 45.032 -30.765 1.00 14.46 227 SER B C 1
ATOM 1426 O O . SER B 1 58 ? -18.195 44.509 -30.388 1.00 15.23 227 SER B O 1
ATOM 1429 N N . GLY B 1 59 ? -16.327 45.736 -29.976 1.00 15.29 228 GLY B N 1
ATOM 1430 C CA . GLY B 1 59 ? -16.729 46.161 -28.622 1.00 15.41 228 GLY B CA 1
ATOM 1431 C C . GLY B 1 59 ? -16.239 45.212 -27.571 1.00 16.41 228 GLY B C 1
ATOM 1432 O O . GLY B 1 59 ? -15.321 44.402 -27.783 1.00 18.43 228 GLY B O 1
ATOM 1433 N N . GLY B 1 60 ? -16.837 45.310 -26.413 1.00 16.61 229 GLY B N 1
ATOM 1434 C CA . GLY B 1 60 ? -16.429 44.522 -25.237 1.00 16.85 229 GLY B CA 1
ATOM 1435 C C . GLY B 1 60 ? -17.459 43.484 -24.923 1.00 17.91 229 GLY B C 1
ATOM 1436 O O . GLY B 1 60 ? -18.207 42.978 -25.811 1.00 17.13 229 GLY B O 1
ATOM 1437 N N . ASN B 1 61 ? -17.515 43.060 -23.664 1.00 15.27 230 ASN B N 1
ATOM 1438 C CA . ASN B 1 61 ? -18.409 42.002 -23.183 1.00 16.75 230 ASN B CA 1
ATOM 1439 C C . ASN B 1 61 ? -19.642 42.592 -22.473 1.00 14.74 230 ASN B C 1
ATOM 1440 O O . ASN B 1 61 ? -20.323 41.906 -21.743 1.00 17.28 230 ASN B O 1
ATOM 1445 N N . ASN B 1 62 ? -19.862 43.907 -22.652 1.00 15.25 231 ASN B N 1
ATOM 1446 C CA . ASN B 1 62 ? -21.160 44.513 -22.275 1.00 14.87 231 ASN B CA 1
ATOM 1447 C C . ASN B 1 62 ? -21.378 44.758 -20.760 1.00 14.64 231 ASN B C 1
ATOM 1448 O O . ASN B 1 62 ? -22.461 45.061 -20.323 1.00 15.06 231 ASN B O 1
ATOM 1453 N N . HIS B 1 63 ? -20.280 44.708 -19.972 1.00 15.16 232 HIS B N 1
ATOM 1454 C CA . HIS B 1 63 ? -20.462 44.778 -18.510 1.00 13.45 232 HIS B CA 1
ATOM 1455 C C . HIS B 1 63 ? -20.802 46.182 -18.001 1.00 12.76 232 HIS B C 1
ATOM 1456 O O . HIS B 1 63 ? -21.603 46.260 -17.070 1.00 12.51 232 HIS B O 1
ATOM 1463 N N . ALA B 1 64 ? -20.257 47.235 -18.570 1.00 11.86 233 ALA B N 1
ATOM 1464 C CA . ALA B 1 64 ? -20.513 48.597 -18.088 1.00 11.57 233 ALA B CA 1
ATOM 1465 C C . ALA B 1 64 ? -21.972 48.950 -18.318 1.00 12.50 233 ALA B C 1
ATOM 1466 O O . ALA B 1 64 ? -22.624 49.551 -17.418 1.00 12.03 233 ALA B O 1
ATOM 1468 N N . VAL B 1 65 ? -22.543 48.620 -19.469 1.00 13.20 234 VAL B N 1
ATOM 1469 C CA . VAL B 1 65 ? -23.958 48.983 -19.737 1.00 12.71 234 VAL B CA 1
ATOM 1470 C C . VAL B 1 65 ? -24.906 48.111 -18.894 1.00 12.78 234 VAL B C 1
ATOM 1471 O O . VAL B 1 65 ? -25.955 48.590 -18.440 1.00 13.19 234 VAL B O 1
ATOM 1475 N N . GLU B 1 66 ? -24.551 46.872 -18.671 1.00 12.56 235 GLU B N 1
ATOM 1476 C CA . GLU B 1 66 ? -25.353 45.999 -17.775 1.00 13.72 235 GLU B CA 1
ATOM 1477 C C . GLU B 1 66 ? -25.336 46.584 -16.374 1.00 13.22 235 GLU B C 1
ATOM 1478 O O . GLU B 1 66 ? -26.354 46.553 -15.688 1.00 14.41 235 GLU B O 1
ATOM 1484 N N . HIS B 1 67 ? -24.207 47.163 -15.967 1.00 13.01 236 HIS B N 1
ATOM 1485 C CA . HIS B 1 67 ? -24.145 47.791 -14.638 1.00 13.61 236 HIS B CA 1
ATOM 1486 C C . HIS B 1 67 ? -24.995 49.038 -14.587 1.00 13.82 236 HIS B C 1
ATOM 1487 O O . HIS B 1 67 ? -25.692 49.274 -13.602 1.00 13.79 236 HIS B O 1
ATOM 1494 N N . TYR B 1 68 ? -25.037 49.861 -15.625 1.00 13.24 237 TYR B N 1
ATOM 1495 C CA . TYR B 1 68 ? -25.981 50.995 -15.681 1.00 12.86 237 TYR B CA 1
ATOM 1496 C C . TYR B 1 68 ? -27.428 50.483 -15.615 1.00 13.36 237 TYR B C 1
ATOM 1497 O O . TYR B 1 68 ? -28.269 51.072 -14.892 1.00 13.45 237 TYR B O 1
ATOM 1506 N N . ARG B 1 69 ? -27.739 49.423 -16.324 1.00 12.70 238 ARG B N 1
ATOM 1507 C CA . ARG B 1 69 ? -29.121 48.862 -16.291 1.00 13.43 238 ARG B CA 1
ATOM 1508 C C . ARG B 1 69 ? -29.489 48.479 -14.838 1.00 14.29 238 ARG B C 1
ATOM 1509 O O . ARG B 1 69 ? -30.607 48.774 -14.425 1.00 15.77 238 ARG B O 1
ATOM 1517 N N . GLU B 1 70 ? -28.546 47.947 -14.088 1.00 14.23 239 GLU B N 1
ATOM 1518 C CA . GLU B 1 70 ? -28.812 47.485 -12.721 1.00 15.95 239 GLU B CA 1
ATOM 1519 C C . GLU B 1 70 ? -28.880 48.674 -11.773 1.00 18.33 239 GLU B C 1
ATOM 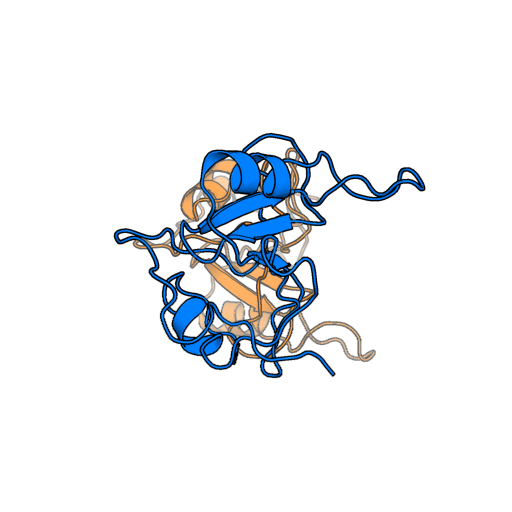1520 O O . GLU B 1 70 ? -29.785 48.704 -10.909 1.00 20.65 239 GLU B O 1
ATOM 1526 N N . THR B 1 71 ? -28.061 49.683 -11.919 1.00 14.89 240 THR B N 1
ATOM 1527 C CA . THR B 1 71 ? -27.846 50.723 -10.886 1.00 14.67 240 THR B CA 1
ATOM 1528 C C . THR B 1 71 ? -28.528 52.049 -11.183 1.00 15.05 240 THR B C 1
ATOM 1529 O O . THR B 1 71 ? -28.820 52.828 -10.300 1.00 16.61 240 THR B O 1
ATOM 1533 N N . GLY B 1 72 ? -28.644 52.430 -12.434 1.00 13.30 241 GLY B N 1
ATOM 1534 C CA . GLY B 1 72 ? -29.009 53.788 -12.849 1.00 14.22 241 GLY B CA 1
ATOM 1535 C C . GLY B 1 72 ? -27.908 54.827 -12.837 1.00 14.39 241 GLY B C 1
ATOM 1536 O O . GLY B 1 72 ? -28.215 55.992 -13.034 1.00 17.53 241 GLY B O 1
ATOM 1537 N N . TYR B 1 73 ? -26.654 54.449 -12.588 1.00 13.32 242 TYR B N 1
ATOM 1538 C CA . TYR B 1 73 ? -25.526 55.393 -12.495 1.00 13.55 242 TYR B CA 1
ATOM 1539 C C . TYR B 1 73 ? -25.086 55.833 -13.884 1.00 13.59 242 TYR B C 1
ATOM 1540 O O . TYR B 1 73 ? -24.577 54.990 -14.636 1.00 13.32 242 TYR B O 1
ATOM 1549 N N . PRO B 1 74 ? -25.334 57.075 -14.301 1.00 14.68 243 PRO B N 1
ATOM 1550 C CA . PRO B 1 74 ? -25.373 57.358 -15.735 1.00 15.62 243 PRO B CA 1
ATOM 1551 C C . PRO B 1 74 ? -24.075 57.751 -16.435 1.00 14.42 243 PRO B C 1
ATOM 1552 O O . PRO B 1 74 ? -24.014 57.628 -17.662 1.00 15.44 243 PRO B O 1
ATOM 1556 N N . LEU B 1 75 ? -23.041 58.181 -15.716 1.00 15.17 244 LEU B N 1
ATOM 1557 C CA . LEU B 1 75 ? -21.822 58.717 -16.369 1.00 15.10 244 LEU B CA 1
ATOM 1558 C C . LEU B 1 75 ? -20.640 57.765 -16.187 1.00 13.76 244 LEU B C 1
ATOM 1559 O O . LEU B 1 75 ? -20.415 57.261 -15.085 1.00 13.93 244 LEU B O 1
ATOM 1564 N N . ALA B 1 76 ? -19.913 57.533 -17.265 1.00 13.76 245 ALA B N 1
ATOM 1565 C CA . ALA B 1 76 ? -18.701 56.732 -17.209 1.00 13.11 245 ALA B CA 1
ATOM 1566 C C . ALA B 1 76 ? -17.655 57.342 -18.103 1.00 15.38 245 ALA B C 1
ATOM 1567 O O . ALA B 1 76 ? -17.939 57.890 -19.142 1.00 16.13 245 ALA B O 1
ATOM 1569 N N A VAL B 1 77 ? -16.410 57.227 -17.663 0.50 15.17 246 VAL B N 1
ATOM 1570 N N B VAL B 1 77 ? -16.405 57.168 -17.699 0.50 14.60 246 VAL B N 1
ATOM 1571 C CA A VAL B 1 77 ? -15.252 57.765 -18.412 0.50 15.79 246 VAL B CA 1
ATOM 1572 C CA B VAL B 1 77 ? -15.219 57.734 -18.382 0.50 14.88 246 VAL B CA 1
ATOM 1573 C C A VAL B 1 77 ? -14.412 56.602 -18.948 0.50 15.59 246 VAL B C 1
ATOM 1574 C C B VAL B 1 77 ? -14.396 56.582 -18.950 0.50 15.09 246 VAL B C 1
ATOM 1575 O O A VAL B 1 77 ? -14.189 55.596 -18.251 0.50 15.29 246 VAL B O 1
ATOM 1576 O O B VAL B 1 77 ? -14.139 55.576 -18.256 0.50 14.91 246 VAL B O 1
ATOM 1583 N N . LYS B 1 78 ? -13.964 56.718 -20.195 1.00 15.60 247 LYS B N 1
ATOM 1584 C CA . LYS B 1 78 ? -13.172 55.664 -20.818 1.00 15.96 247 LYS B CA 1
ATOM 1585 C C . LYS B 1 78 ? -11.744 55.691 -20.306 1.00 16.28 247 LYS B C 1
ATOM 1586 O O . LYS B 1 78 ? -11.013 56.696 -20.502 1.00 16.61 247 LYS B O 1
ATOM 1592 N N . LEU B 1 79 ? -11.298 54.664 -19.629 1.00 15.70 248 LEU B N 1
ATOM 1593 C CA . LEU B 1 79 ? -9.917 54.627 -19.141 1.00 17.01 248 LEU B CA 1
ATOM 1594 C C . LEU B 1 79 ? -8.963 54.569 -20.350 1.00 17.51 248 LEU B C 1
ATOM 1595 O O . LEU B 1 79 ? -9.282 54.046 -21.404 1.00 19.30 248 LEU B O 1
ATOM 1600 N N . GLY B 1 80 ? -7.855 55.251 -20.149 1.00 19.45 249 GLY B N 1
ATOM 1601 C CA . GLY B 1 80 ? -6.888 55.385 -21.262 1.00 20.42 249 GLY B CA 1
ATOM 1602 C C . GLY B 1 80 ? -7.110 56.650 -22.069 1.00 21.07 249 GLY B C 1
ATOM 1603 O O . GLY B 1 80 ? -6.277 56.924 -22.949 1.00 22.45 249 GLY B O 1
ATOM 1604 N N . THR B 1 81 ? -8.217 57.362 -21.877 1.00 19.85 250 THR B N 1
ATOM 1605 C CA . THR B 1 81 ? -8.510 58.649 -22.568 1.00 19.73 250 THR B CA 1
ATOM 1606 C C . THR B 1 81 ? -8.291 59.830 -21.646 1.00 19.85 250 THR B C 1
ATOM 1607 O O . THR B 1 81 ? -8.530 61.016 -22.120 1.00 21.54 250 THR B O 1
ATOM 1611 N N . ILE B 1 82 ? -7.968 59.635 -20.380 1.00 19.90 251 ILE B N 1
ATOM 1612 C CA . ILE B 1 82 ? -7.822 60.739 -19.410 1.00 19.19 251 ILE B CA 1
ATOM 1613 C C . ILE B 1 82 ? -6.473 61.418 -19.713 1.00 23.12 251 ILE B C 1
ATOM 1614 O O . ILE B 1 82 ? -5.446 60.748 -19.703 1.00 23.62 251 ILE B O 1
ATOM 1619 N N . THR B 1 83 ? -6.520 62.721 -19.970 1.00 24.20 252 THR B N 1
ATOM 1620 C CA . THR B 1 83 ? -5.310 63.582 -20.185 1.00 26.54 252 THR B CA 1
ATOM 1621 C C . THR B 1 83 ? -5.420 64.808 -19.290 1.00 28.79 252 THR B C 1
ATOM 1622 O O . THR B 1 83 ? -6.417 65.043 -18.618 1.00 26.58 252 THR B O 1
ATOM 1626 N N . PRO B 1 84 ? -4.425 65.720 -19.296 1.00 27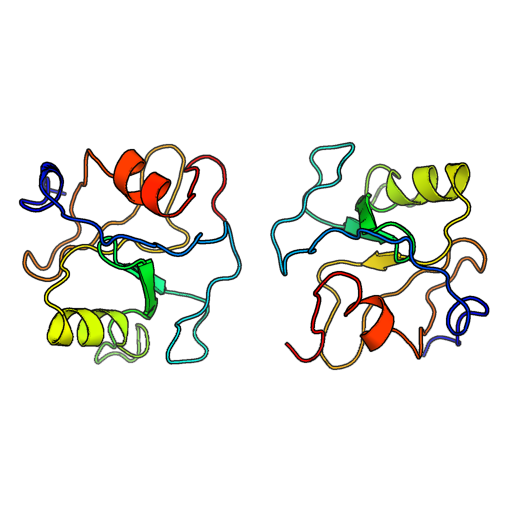.28 253 PRO B N 1
ATOM 1627 C CA . PRO B 1 84 ? -4.559 66.924 -18.487 1.00 32.59 253 PRO B CA 1
ATOM 1628 C C . PRO B 1 84 ? -5.741 67.795 -18.911 1.00 30.26 253 PRO B C 1
ATOM 1629 O O . PRO B 1 84 ? -6.188 68.595 -18.115 1.00 40.09 253 PRO B O 1
ATOM 1633 N N . ASP B 1 85 ? -6.177 67.668 -20.149 1.00 30.33 254 ASP B N 1
ATOM 1634 C CA . ASP B 1 85 ? -7.196 68.545 -20.768 1.00 38.66 254 ASP B CA 1
ATOM 1635 C C . ASP B 1 85 ? -8.596 67.947 -20.661 1.00 33.31 254 ASP B C 1
ATOM 1636 O O . ASP B 1 85 ? -9.571 68.711 -20.794 1.00 31.50 254 ASP B O 1
ATOM 1641 N N . GLY B 1 86 ? -8.722 66.620 -20.543 1.00 32.13 255 GLY B N 1
ATOM 1642 C CA . GLY B 1 86 ? -10.060 66.041 -20.685 1.00 31.43 255 GLY B CA 1
ATOM 1643 C C . GLY B 1 86 ? -10.037 64.537 -20.738 1.00 25.58 255 GLY B C 1
ATOM 1644 O O . GLY B 1 86 ? -9.056 63.958 -20.266 1.00 24.74 255 GLY B O 1
ATOM 1645 N N . ALA B 1 87 ? -11.158 63.957 -21.183 1.00 24.59 256 ALA B N 1
ATOM 1646 C CA . ALA B 1 87 ? -11.387 62.501 -21.259 1.00 21.46 256 ALA B CA 1
ATOM 1647 C C . ALA B 1 87 ? -12.648 62.264 -22.092 1.00 20.03 256 ALA B C 1
ATOM 1648 O O . ALA B 1 87 ? -13.504 63.191 -22.272 1.00 23.57 256 ALA B O 1
ATOM 1650 N N . ASP B 1 88 ? -12.858 61.028 -22.532 1.00 20.83 257 ASP B N 1
ATOM 1651 C CA . ASP B 1 88 ? -14.076 60.583 -23.240 1.00 20.28 257 ASP B CA 1
ATOM 1652 C C . ASP B 1 88 ? -15.106 60.144 -22.174 1.00 21.29 257 ASP B C 1
ATOM 1653 O O . ASP B 1 88 ? -14.834 59.157 -21.438 1.00 19.94 257 ASP B O 1
ATOM 1658 N N . VAL B 1 89 ? -16.167 60.906 -22.003 1.00 20.11 258 VAL B N 1
ATOM 1659 C CA . VAL B 1 89 ? -17.221 60.681 -20.983 1.00 18.21 258 VAL B CA 1
ATOM 1660 C C . VAL B 1 89 ? -18.501 60.310 -21.728 1.00 17.44 258 VAL B C 1
ATOM 1661 O O . VAL B 1 89 ? -18.958 61.012 -22.633 1.00 19.65 258 VAL B O 1
ATOM 1665 N N A TYR B 1 90 ? -19.126 59.231 -21.314 0.50 17.47 259 TYR B N 1
ATOM 1666 N N B TYR B 1 90 ? -19.097 59.165 -21.398 0.50 16.94 259 TYR B N 1
ATOM 1667 C CA A TYR B 1 90 ? -20.366 58.748 -21.937 0.50 16.92 259 TYR B CA 1
ATOM 1668 C CA B TYR B 1 90 ? -20.378 58.690 -21.972 0.50 16.38 259 TYR B CA 1
ATOM 1669 C C A TYR B 1 90 ? -21.492 58.850 -20.918 0.50 15.59 259 TYR B C 1
ATOM 1670 C C B TYR B 1 90 ? -21.484 58.848 -20.930 0.50 15.11 259 TYR B C 1
ATOM 1671 O O A TYR B 1 90 ? -21.288 58.559 -19.715 0.50 15.02 259 TYR B O 1
ATOM 1672 O O B TYR B 1 90 ? -21.273 58.567 -19.726 0.50 14.54 259 TYR B O 1
ATOM 1689 N N . SER B 1 91 ? -22.686 59.226 -21.381 1.00 14.99 260 SER B N 1
ATOM 1690 C CA . SER B 1 91 ? -23.894 59.273 -20.539 1.00 14.90 260 SER B CA 1
ATOM 1691 C C . SER B 1 91 ? -24.834 58.210 -21.064 1.00 16.51 260 SER B C 1
ATOM 1692 O O . SER B 1 91 ? -25.295 58.291 -22.191 1.00 15.71 260 SER B O 1
ATOM 1695 N N . TYR B 1 92 ? -25.218 57.226 -20.249 1.00 15.35 261 TYR B N 1
ATOM 1696 C CA . TYR B 1 92 ? -26.078 56.121 -20.698 1.00 16.58 261 TYR B CA 1
ATOM 1697 C C . TYR B 1 92 ? -27.519 56.573 -20.925 1.00 18.60 261 TYR B C 1
ATOM 1698 O O . TYR B 1 92 ? -28.087 56.029 -21.872 1.00 21.43 261 TYR B O 1
ATOM 1707 N N . ASP B 1 93 ? -28.029 57.506 -20.147 1.00 19.68 262 ASP B N 1
ATOM 1708 C CA . ASP B 1 93 ? -29.437 57.864 -20.405 1.00 23.94 262 ASP B CA 1
ATOM 1709 C C . ASP B 1 93 ? -29.541 58.987 -21.424 1.00 24.71 262 ASP B C 1
ATOM 1710 O O . ASP B 1 93 ? -30.580 59.063 -22.089 1.00 29.40 262 ASP B O 1
ATOM 1715 N N . GLU B 1 94 ? -28.526 59.805 -21.596 1.00 21.92 263 GLU B N 1
ATOM 1716 C CA . GLU B 1 94 ? -28.524 60.753 -22.735 1.00 22.58 263 GLU B CA 1
ATOM 1717 C C . GLU B 1 94 ? -28.113 60.026 -24.025 1.00 24.40 263 GLU B C 1
ATOM 1718 O O . GLU B 1 94 ? -28.348 60.538 -25.135 1.00 25.26 263 GLU B O 1
ATOM 1724 N N A ASP B 1 95 ? -27.518 58.835 -23.890 0.50 21.55 264 ASP B N 1
ATOM 1725 N N B ASP B 1 95 ? -27.521 58.829 -23.909 0.50 21.52 264 ASP B N 1
ATOM 1726 C CA A ASP B 1 95 ? -27.008 57.986 -24.989 0.50 25.13 264 ASP B CA 1
ATOM 1727 C CA B ASP B 1 95 ? -27.048 57.994 -25.038 0.50 25.23 264 ASP B CA 1
ATOM 1728 C C A ASP B 1 95 ? -26.085 58.809 -25.878 0.50 25.80 264 ASP B C 1
ATOM 1729 C C B ASP B 1 95 ? -26.095 58.827 -25.892 0.50 26.01 264 ASP B C 1
ATOM 1730 O O A ASP B 1 95 ? -26.331 58.888 -27.104 0.50 27.98 264 ASP B O 1
ATOM 1731 O O B ASP B 1 95 ? -26.334 58.951 -27.114 0.50 27.72 264 ASP B O 1
ATOM 1740 N N . ASP B 1 96 ? -25.080 59.440 -25.293 1.00 24.61 265 ASP B N 1
ATOM 1741 C CA . ASP B 1 96 ? -24.122 60.227 -26.100 1.00 26.97 265 ASP B CA 1
ATOM 1742 C C . ASP B 1 96 ? -22.854 60.445 -25.327 1.00 23.06 265 ASP B C 1
ATOM 1743 O O . ASP B 1 96 ? -22.868 60.386 -24.111 1.00 19.70 265 ASP B O 1
ATOM 1748 N N . MET B 1 97 ? -21.766 60.699 -26.036 1.00 23.40 266 MET B N 1
ATOM 1749 C CA . MET B 1 97 ? -20.577 61.282 -25.435 1.00 23.83 266 MET B CA 1
ATOM 1750 C C . MET B 1 97 ? -20.889 62.704 -24.999 1.00 23.88 266 MET B C 1
ATOM 1751 O O . MET B 1 97 ? -21.531 63.446 -25.810 1.00 28.46 266 MET B O 1
ATOM 1756 N N . VAL B 1 98 ? -20.497 63.081 -23.815 1.00 22.54 267 VAL B N 1
ATOM 1757 C CA . VAL B 1 98 ? -20.892 64.353 -23.176 1.00 21.82 267 VAL B CA 1
ATOM 1758 C C . VAL B 1 98 ? -19.669 65.046 -22.591 1.00 25.69 267 VAL B C 1
ATOM 1759 O O . VAL B 1 98 ? -18.639 64.398 -22.479 1.00 23.90 267 VAL B O 1
ATOM 1763 N N . LEU B 1 99 ? -19.795 66.339 -22.243 1.00 25.25 268 LEU B N 1
ATOM 1764 C CA . LEU B 1 99 ? -18.822 67.066 -21.403 1.00 25.62 268 LEU B CA 1
ATOM 1765 C C . LEU B 1 99 ? -19.250 67.000 -19.954 1.00 23.60 268 LEU B C 1
ATOM 1766 O O . LEU B 1 99 ? -20.457 67.133 -19.613 1.00 26.40 268 LEU B O 1
ATOM 1771 N N . ASP B 1 100 ? -18.261 66.841 -19.097 1.00 24.78 269 ASP B N 1
ATOM 1772 C CA . ASP B 1 100 ? -18.442 66.935 -17.652 1.00 23.91 269 ASP B CA 1
ATOM 1773 C C . ASP B 1 100 ? -17.478 68.025 -17.222 1.00 26.49 269 ASP B C 1
ATOM 1774 O O . ASP B 1 100 ? -16.313 67.751 -16.933 1.00 24.72 269 ASP B O 1
ATOM 1779 N N . PRO B 1 101 ? -17.958 69.282 -17.097 1.00 27.03 270 PRO B N 1
ATOM 1780 C CA . PRO B 1 101 ? -17.096 70.348 -16.573 1.00 27.90 270 PRO B CA 1
ATOM 1781 C C . PRO B 1 101 ? -16.587 70.148 -15.141 1.00 26.74 270 PRO B C 1
ATOM 1782 O O . PRO B 1 101 ? -15.620 70.834 -14.776 1.00 25.84 270 PRO B O 1
ATOM 1786 N N . SER B 1 102 ? -17.163 69.238 -14.330 1.00 22.37 271 SER B N 1
ATOM 1787 C CA . SER B 1 102 ? -16.715 68.881 -12.951 1.00 23.09 271 SER B CA 1
ATOM 1788 C C . SER B 1 102 ? -15.808 67.620 -12.934 1.00 16.66 271 SER B C 1
ATOM 1789 O O . SER B 1 102 ? -15.531 67.127 -11.839 1.00 20.96 271 SER B O 1
ATOM 1792 N N . LEU B 1 103 ? -15.323 67.261 -14.099 1.00 20.72 272 LEU B N 1
ATOM 1793 C CA . LEU B 1 103 ? -14.611 65.991 -14.304 1.00 20.36 272 LEU B CA 1
ATOM 1794 C C . LEU B 1 103 ? -13.389 65.929 -13.403 1.00 21.83 272 LEU B C 1
ATOM 1795 O O . LEU B 1 103 ? -13.142 64.884 -12.789 1.00 21.91 272 LEU B O 1
ATOM 1800 N N . ALA B 1 104 ? -12.657 67.038 -13.185 1.00 20.84 273 ALA B N 1
ATOM 1801 C CA . ALA B 1 104 ? -11.464 66.932 -12.328 1.00 20.20 273 ALA B CA 1
ATOM 1802 C C . ALA B 1 104 ? -11.860 66.561 -10.906 1.00 18.72 273 ALA B C 1
ATOM 1803 O O . ALA B 1 104 ? -11.124 65.814 -10.219 1.00 20.86 273 ALA B O 1
ATOM 1805 N N . GLU B 1 105 ? -12.974 67.077 -10.356 1.00 17.81 274 GLU B N 1
ATOM 1806 C CA . GLU B 1 105 ? -13.460 66.774 -8.979 1.00 18.81 274 GLU B CA 1
ATOM 1807 C C . GLU B 1 105 ? -13.883 65.278 -8.975 1.00 18.47 274 GLU B C 1
ATOM 1808 O O . GLU B 1 105 ? -13.588 64.571 -8.036 1.00 20.24 274 GLU B O 1
ATOM 1814 N N . HIS B 1 106 ? -14.634 64.925 -9.988 1.00 19.60 275 HIS B N 1
ATOM 1815 C CA . HIS B 1 106 ? -15.184 63.535 -10.095 1.00 20.33 275 HIS B CA 1
ATOM 1816 C C . HIS B 1 106 ? -14.049 62.526 -10.131 1.00 20.29 275 HIS B C 1
ATOM 1817 O O . HIS B 1 106 ? -14.199 61.437 -9.490 1.00 18.81 275 HIS B O 1
ATOM 1824 N N . LEU B 1 107 ? -12.956 62.842 -10.812 1.00 18.53 276 LEU B N 1
ATOM 1825 C CA . LEU B 1 107 ? -11.796 61.920 -10.825 1.00 18.66 276 LEU B CA 1
ATOM 1826 C C . LEU B 1 107 ? -10.991 62.017 -9.520 1.00 18.84 276 LEU B C 1
ATOM 1827 O O . LEU B 1 107 ? -10.486 61.016 -9.025 1.00 18.84 276 LEU B O 1
ATOM 1832 N N . SER B 1 108 ? -10.842 63.218 -8.938 1.00 19.62 277 SER B N 1
ATOM 1833 C CA . SER B 1 108 ? -10.148 63.372 -7.631 1.00 21.58 277 SER B CA 1
ATOM 1834 C C . SER B 1 108 ? -10.802 62.540 -6.528 1.00 19.05 277 SER B C 1
ATOM 1835 O O . SER B 1 108 ? -10.115 62.008 -5.663 1.00 21.74 277 SER B O 1
ATOM 1838 N N . HIS B 1 109 ? -12.111 62.294 -6.625 1.00 19.35 278 HIS B N 1
ATOM 1839 C CA . HIS B 1 109 ? -12.868 61.455 -5.671 1.00 19.01 278 HIS B CA 1
ATOM 1840 C C . HIS B 1 109 ? -12.219 60.061 -5.582 1.00 15.89 278 HIS B C 1
ATOM 1841 O O . HIS B 1 109 ? -12.225 59.459 -4.542 1.00 20.04 278 HIS B O 1
ATOM 1848 N N . PHE B 1 110 ? -11.689 59.589 -6.718 1.00 17.95 279 PHE B N 1
ATOM 1849 C CA . PHE B 1 110 ? -11.072 58.260 -6.832 1.00 16.67 279 PHE B CA 1
ATOM 1850 C C . PHE B 1 110 ? -9.554 58.333 -6.697 1.00 19.14 279 PHE B C 1
ATOM 1851 O O . PHE B 1 110 ? -8.901 57.360 -7.047 1.00 18.84 279 PHE B O 1
ATOM 1859 N N . GLY B 1 111 ? -9.001 59.500 -6.394 1.00 20.57 280 GLY B N 1
ATOM 1860 C CA . GLY B 1 111 ? -7.523 59.604 -6.210 1.00 19.89 280 GLY B CA 1
ATOM 1861 C C . GLY B 1 111 ? -6.823 59.761 -7.547 1.00 20.13 280 GLY B C 1
ATOM 1862 O O . GLY B 1 111 ? -5.625 59.377 -7.646 1.00 22.62 280 GLY B O 1
ATOM 1863 N N . ILE B 1 112 ? -7.530 60.118 -8.622 1.00 19.01 281 ILE B N 1
ATOM 1864 C CA . ILE B 1 112 ? -6.988 60.229 -9.982 1.00 18.30 281 ILE B CA 1
ATOM 1865 C C . ILE B 1 112 ? -6.477 61.651 -10.154 1.00 21.84 281 ILE B C 1
ATOM 1866 O O . ILE B 1 112 ? -7.248 62.603 -9.893 1.00 23.08 281 ILE B O 1
ATOM 1871 N N . ASP B 1 113 ? -5.238 61.761 -10.592 1.00 24.49 282 ASP B N 1
ATOM 1872 C CA . ASP B 1 113 ? -4.595 63.044 -10.970 1.00 25.39 282 ASP B CA 1
ATOM 1873 C C . ASP B 1 113 ? -4.523 63.006 -12.478 1.00 24.03 282 ASP B C 1
ATOM 1874 O O . ASP B 1 113 ? -3.854 62.124 -13.030 1.00 27.27 282 ASP B O 1
ATOM 1879 N N . MET B 1 114 ? -5.265 63.870 -13.146 1.00 23.17 283 MET B N 1
ATOM 1880 C CA . MET B 1 114 ? -5.341 63.918 -14.615 1.00 23.98 283 MET B CA 1
ATOM 1881 C C . MET B 1 114 ? -3.981 64.254 -15.263 1.00 27.45 283 MET B C 1
ATOM 1882 O O . MET B 1 114 ? -3.849 64.064 -16.484 1.00 31.28 283 MET B O 1
ATOM 1887 N N . LEU B 1 115 ? -2.982 64.644 -14.494 1.00 39.12 284 LEU B N 1
ATOM 1888 C CA . LEU B 1 115 ? -1.583 64.659 -15.015 1.00 41.75 284 LEU B CA 1
ATOM 1889 C C . LEU B 1 115 ? -0.866 63.314 -14.777 1.00 45.78 284 LEU B C 1
ATOM 1890 O O . LEU B 1 115 ? 0.245 63.150 -15.241 1.00 42.94 284 LEU B O 1
ATOM 1895 N N . LYS B 1 116 ? -1.501 62.298 -14.194 1.00 50.50 285 LYS B N 1
ATOM 1896 C CA . LYS B 1 116 ? -0.820 61.003 -13.908 1.00 47.71 285 LYS B CA 1
ATOM 1897 C C . LYS B 1 116 ? -1.777 59.831 -14.195 1.00 52.13 285 LYS B C 1
ATOM 1898 O O . LYS B 1 116 ? -2.132 59.091 -13.239 1.00 44.93 285 LYS B O 1
ATOM 1902 N N . MET B 1 117 ? -2.194 59.666 -15.460 1.00 46.48 286 MET B N 1
ATOM 1903 C CA . MET B 1 117 ? -3.030 58.518 -15.907 1.00 40.59 286 MET B CA 1
ATOM 1904 C C . MET B 1 117 ? -2.464 57.951 -17.228 1.00 44.74 286 MET B C 1
ATOM 1905 O O . MET B 1 117 ? -2.228 58.733 -18.178 1.00 48.31 286 MET B O 1
ATOM 1910 N N . GLN B 1 118 ? -2.248 56.629 -17.288 1.00 42.23 287 GLN B N 1
ATOM 1911 C CA . GLN B 1 118 ? -1.753 55.883 -18.483 1.00 42.23 287 GLN B CA 1
ATOM 1912 C C . GLN B 1 118 ? -2.589 56.285 -19.706 1.00 42.94 287 GLN B C 1
ATOM 1913 O O . GLN B 1 118 ? -3.769 55.953 -19.624 1.00 29.36 287 GLN B O 1
#

Sequence (227 aa):
VRRQVSKHAFSLKQLDNPARIPPCGWKKCSKCDDMRENLWLNLTDGSILCGRRRYFDGSGGNNHAVEHYRETGYPLAVKLGTITPDGADVYYSYYDDEDDMVLDPSLAEHLSSHFGIDMLKRQVSKHAFSLKQLDDNPARIPPCGWKKCSKCDDMMRENLWLNLTDGSILCGRRRRYFDGSGGNNHAVEHYRETGYPLAVVKLGTITPDGADVYYSYDEDDDMVLDPSLAEHLSHFGIDMLKMQ